Protein AF-A0A383BMW6-F1 (afdb_monomer_lite)

Radius of gyration: 23.82 Å; chains: 1; bounding box: 64×34×61 Å

Structure (mmCIF, N/CA/C/O backbone):
data_AF-A0A383BMW6-F1
#
_entry.id   AF-A0A383BMW6-F1
#
loop_
_atom_site.group_PDB
_atom_site.id
_atom_site.type_symbol
_atom_site.label_atom_id
_atom_site.label_alt_id
_atom_site.label_comp_id
_atom_site.label_asym_id
_atom_site.label_entity_id
_atom_site.label_seq_id
_atom_site.pdbx_PDB_ins_code
_atom_site.Cartn_x
_atom_site.Cartn_y
_atom_site.Cartn_z
_atom_site.occupancy
_atom_site.B_iso_or_equiv
_atom_site.auth_seq_id
_atom_site.auth_comp_id
_atom_site.auth_asym_id
_atom_site.auth_atom_id
_atom_site.pdbx_PDB_model_num
ATOM 1 N N . GLY A 1 1 ? -16.187 4.772 5.247 1.00 92.12 1 GLY A N 1
ATOM 2 C CA . GLY A 1 1 ? -17.240 5.573 5.907 1.00 92.12 1 GLY A CA 1
ATOM 3 C C . GLY A 1 1 ? -18.538 5.693 5.121 1.00 92.12 1 GLY A C 1
ATOM 4 O O . GLY A 1 1 ? -18.965 6.804 4.843 1.00 92.12 1 GLY A O 1
ATOM 5 N N . ALA A 1 2 ? -19.194 4.592 4.751 1.00 97.44 2 ALA A N 1
ATOM 6 C CA . ALA A 1 2 ? -20.412 4.652 3.928 1.00 97.44 2 ALA A CA 1
ATOM 7 C C . ALA A 1 2 ? -21.709 4.786 4.744 1.00 97.44 2 ALA A C 1
ATOM 9 O O . ALA A 1 2 ? -22.744 5.167 4.200 1.00 97.44 2 ALA A O 1
ATOM 10 N N . PHE A 1 3 ? -21.679 4.419 6.024 1.00 98.00 3 PHE A N 1
ATOM 11 C CA . PHE A 1 3 ? -22.857 4.411 6.881 1.00 98.00 3 PHE A CA 1
ATOM 12 C C . PHE A 1 3 ? -23.040 5.770 7.554 1.00 98.00 3 PHE A C 1
ATOM 14 O O . PHE A 1 3 ? -22.092 6.534 7.757 1.00 98.00 3 PHE A O 1
ATOM 21 N N . SER A 1 4 ? -24.287 6.066 7.892 1.00 97.62 4 SER A N 1
ATOM 22 C CA . SER A 1 4 ? -24.703 7.268 8.600 1.00 97.62 4 SER A CA 1
ATOM 23 C C . SER A 1 4 ? -25.034 6.939 10.054 1.00 97.62 4 SER A C 1
ATOM 25 O O . SER A 1 4 ? -25.252 5.786 10.419 1.00 97.62 4 SER A O 1
ATOM 27 N N . LYS A 1 5 ? -25.168 7.968 10.891 1.00 96.44 5 LYS A N 1
ATOM 28 C CA . LYS A 1 5 ? -25.632 7.802 12.275 1.00 96.44 5 LYS A CA 1
ATOM 29 C C . LYS A 1 5 ? -26.996 7.100 12.380 1.00 96.44 5 LYS A C 1
ATOM 31 O O . LYS A 1 5 ? -27.248 6.428 13.373 1.00 96.44 5 LYS A O 1
ATOM 36 N N . ASN A 1 6 ? -27.859 7.252 11.375 1.00 97.19 6 ASN A N 1
ATOM 37 C CA . ASN A 1 6 ? -29.236 6.761 11.426 1.00 97.19 6 ASN A CA 1
ATOM 38 C C . ASN A 1 6 ? -29.367 5.275 11.066 1.00 97.19 6 ASN A C 1
ATOM 40 O O . ASN A 1 6 ? -30.340 4.653 11.470 1.00 97.19 6 ASN A O 1
ATOM 44 N N . ASP A 1 7 ? -28.422 4.717 10.305 1.00 97.81 7 ASP A N 1
ATOM 45 C CA . ASP A 1 7 ? -28.519 3.357 9.756 1.00 97.81 7 ASP A CA 1
ATOM 46 C C . ASP A 1 7 ? -27.343 2.444 10.137 1.00 97.81 7 ASP A C 1
ATOM 48 O O . ASP A 1 7 ? -27.396 1.242 9.879 1.00 97.81 7 ASP A O 1
ATOM 52 N N . VAL A 1 8 ? -26.284 2.978 10.759 1.00 98.06 8 VAL A N 1
ATOM 53 C CA . VAL A 1 8 ? -25.080 2.207 11.104 1.00 98.06 8 VAL A CA 1
ATOM 54 C C . VAL A 1 8 ? -25.375 1.013 12.011 1.00 98.06 8 VAL A C 1
ATOM 56 O O . VAL A 1 8 ? -24.887 -0.076 11.724 1.00 98.06 8 VAL A O 1
ATOM 59 N N . ASN A 1 9 ? -26.200 1.175 13.050 1.00 96.62 9 ASN A N 1
ATOM 60 C CA . ASN A 1 9 ? -26.492 0.092 13.995 1.00 96.62 9 ASN A CA 1
ATOM 61 C C . ASN A 1 9 ? -27.253 -1.056 13.321 1.00 96.62 9 ASN A C 1
ATOM 63 O O . ASN A 1 9 ? -26.809 -2.197 13.381 1.00 96.62 9 ASN A O 1
ATOM 67 N N . GLU A 1 10 ? -28.325 -0.743 12.585 1.00 97.00 10 GLU A N 1
ATOM 68 C CA . GLU A 1 10 ? -29.105 -1.745 11.843 1.00 97.00 10 GLU A CA 1
ATOM 69 C C . GLU A 1 10 ? -28.229 -2.504 10.831 1.00 97.00 10 GLU A C 1
ATOM 71 O O . GLU A 1 10 ? -28.335 -3.721 10.672 1.00 97.00 10 GLU A O 1
ATOM 76 N N . LYS A 1 11 ? -27.331 -1.795 10.135 1.00 97.88 11 LYS A N 1
ATOM 77 C CA . LYS A 1 11 ? -26.412 -2.416 9.174 1.00 97.88 11 LYS A CA 1
ATOM 78 C C . LYS A 1 11 ? -25.386 -3.316 9.856 1.00 97.88 11 LYS A C 1
ATOM 80 O O . LYS A 1 11 ? -25.118 -4.397 9.337 1.00 97.88 11 LYS A O 1
ATOM 85 N N . LEU A 1 12 ? -24.820 -2.898 10.988 1.00 97.25 12 LEU A N 1
ATOM 86 C CA . LEU A 1 12 ? -23.876 -3.715 11.752 1.00 97.25 12 LEU A CA 1
ATOM 87 C C . LEU A 1 12 ? -24.541 -4.978 12.304 1.00 97.25 12 LEU A C 1
ATOM 89 O O . LEU A 1 12 ? -23.950 -6.049 12.200 1.00 97.25 12 LEU A O 1
ATOM 93 N N . GLU A 1 13 ? -25.775 -4.882 12.803 1.00 95.62 13 GLU A N 1
ATOM 94 C CA . GLU A 1 13 ? -26.548 -6.041 13.266 1.00 95.62 13 GLU A CA 1
ATOM 95 C C . GLU A 1 13 ? -26.747 -7.069 12.148 1.00 95.62 13 GLU A C 1
ATOM 97 O O . GLU A 1 13 ? -26.417 -8.240 12.327 1.00 95.62 13 GLU A O 1
ATOM 102 N N . LYS A 1 14 ? -27.182 -6.632 10.960 1.00 96.81 14 LYS A N 1
ATOM 103 C CA . LYS A 1 14 ? -27.336 -7.526 9.798 1.00 96.81 14 LYS A CA 1
ATOM 104 C C . LYS A 1 14 ? -26.011 -8.131 9.343 1.00 96.81 14 LYS A C 1
ATOM 106 O O . LYS A 1 14 ? -25.955 -9.290 8.945 1.00 96.81 14 LYS A O 1
ATOM 111 N N . LEU A 1 15 ? -24.930 -7.352 9.370 1.00 97.62 15 LEU A N 1
ATOM 112 C CA . LEU A 1 15 ? -23.607 -7.838 8.977 1.00 97.62 15 LEU A CA 1
ATOM 113 C C . LEU A 1 15 ? -23.030 -8.841 9.987 1.00 97.62 15 LEU A C 1
ATOM 115 O O . LEU A 1 15 ? -22.195 -9.668 9.610 1.00 97.62 15 LEU A O 1
ATOM 119 N N . ALA A 1 16 ? -23.452 -8.784 11.254 1.00 95.25 16 ALA A N 1
ATOM 120 C CA . ALA A 1 16 ? -22.934 -9.649 12.311 1.00 95.25 16 ALA A CA 1
ATOM 121 C C . ALA A 1 16 ? -23.250 -11.133 12.063 1.00 95.25 16 ALA A C 1
ATOM 123 O O . ALA A 1 16 ? -22.512 -12.005 12.521 1.00 95.25 16 ALA A O 1
ATOM 124 N N . GLU A 1 17 ? -24.283 -11.424 11.268 1.00 96.31 17 GLU A N 1
ATOM 125 C CA . GLU A 1 17 ? -24.674 -12.781 10.870 1.00 96.31 17 GLU A CA 1
ATOM 126 C C . GLU A 1 17 ? -23.607 -13.502 10.021 1.00 96.31 17 GLU A C 1
ATOM 128 O O . GLU A 1 17 ? -23.600 -14.730 9.945 1.00 96.31 17 GLU A O 1
ATOM 133 N N . PHE A 1 18 ? -22.669 -12.769 9.407 1.00 96.62 18 PHE A N 1
ATOM 134 C CA . PHE A 1 18 ? -21.698 -13.322 8.453 1.00 96.62 18 PHE A CA 1
ATOM 135 C C . PHE A 1 18 ? -20.337 -13.695 9.061 1.00 96.62 18 PHE A C 1
ATOM 137 O O . PHE A 1 18 ? -19.420 -14.037 8.313 1.00 96.62 18 PHE A O 1
ATOM 144 N N . ASN A 1 19 ? -20.182 -13.641 10.391 1.00 94.00 19 ASN A N 1
ATOM 145 C CA . ASN A 1 19 ? -18.922 -13.949 11.088 1.00 94.00 19 ASN A CA 1
ATOM 146 C C . ASN A 1 19 ? -17.711 -13.208 10.478 1.00 94.00 19 ASN A C 1
ATOM 148 O O . ASN A 1 19 ? -16.676 -13.795 10.146 1.00 94.00 19 ASN A O 1
ATOM 152 N N . LEU A 1 20 ? -17.878 -11.902 10.259 1.00 96.94 20 LEU A N 1
ATOM 153 C CA . LEU A 1 20 ? -16.847 -11.055 9.671 1.00 96.94 20 LEU A CA 1
ATOM 154 C C . LEU A 1 20 ? -15.686 -10.866 10.651 1.00 96.94 20 LEU A C 1
ATOM 156 O O . LEU A 1 20 ? -15.888 -10.647 11.842 1.00 96.94 20 LEU A O 1
ATOM 160 N N . HIS A 1 21 ? -14.457 -10.865 10.132 1.00 96.75 21 HIS A N 1
ATOM 161 C CA . HIS A 1 21 ? -13.272 -10.542 10.933 1.00 96.75 21 HIS A CA 1
ATOM 162 C C . HIS A 1 21 ? -13.338 -9.125 11.526 1.00 96.75 21 HIS A C 1
ATOM 164 O O . HIS A 1 21 ? -12.957 -8.904 12.679 1.00 96.75 21 HIS A O 1
ATOM 170 N N . SER A 1 22 ? -13.763 -8.162 10.705 1.00 97.81 22 SER A N 1
ATOM 171 C CA . SER A 1 22 ? -13.880 -6.750 11.059 1.00 97.81 22 SER A CA 1
ATOM 172 C C . SER A 1 22 ? -14.651 -5.974 9.990 1.00 97.81 22 SER A C 1
ATOM 174 O O . SER A 1 22 ? -14.779 -6.440 8.856 1.00 97.81 22 SER A O 1
ATOM 176 N N . ILE A 1 23 ? -15.081 -4.759 10.329 1.00 98.19 23 ILE A N 1
ATOM 177 C CA . ILE A 1 23 ? -15.534 -3.734 9.383 1.00 98.19 23 ILE A CA 1
ATOM 178 C C . ILE A 1 23 ? -14.555 -2.553 9.387 1.00 98.19 23 ILE A C 1
ATOM 180 O O . ILE A 1 23 ? -14.163 -2.061 10.446 1.00 98.19 23 ILE A O 1
ATOM 184 N N . GLU A 1 24 ? -14.136 -2.114 8.202 1.00 98.25 24 GLU A N 1
ATOM 185 C CA . GLU A 1 24 ? -13.223 -0.979 8.022 1.00 98.25 24 GLU A CA 1
ATOM 186 C C . GLU A 1 24 ? -14.023 0.319 7.898 1.00 98.25 24 GLU A C 1
ATOM 188 O O . GLU A 1 24 ? -14.929 0.416 7.068 1.00 98.25 24 GLU A O 1
ATOM 193 N N . GLN A 1 25 ? -13.711 1.286 8.767 1.00 98.31 25 GLN A N 1
ATOM 194 C CA . GLN A 1 25 ? -14.259 2.642 8.800 1.00 98.31 25 GLN A CA 1
ATOM 195 C C . GLN A 1 25 ? -15.767 2.707 8.446 1.00 98.31 25 GLN A C 1
ATOM 197 O O . GLN A 1 25 ? -16.136 3.184 7.367 1.00 98.31 25 GLN A O 1
ATOM 202 N N . PRO A 1 26 ? -16.692 2.256 9.315 1.00 98.25 26 PRO A N 1
ATOM 203 C CA . PRO A 1 26 ? -18.115 2.182 8.965 1.00 98.25 26 PRO A CA 1
ATOM 204 C C . PRO A 1 26 ? -18.722 3.556 8.635 1.00 98.25 26 PRO A C 1
ATOM 206 O O . PRO A 1 26 ? -19.485 3.678 7.677 1.00 98.25 26 PRO A O 1
ATOM 209 N N . ILE A 1 27 ? -18.320 4.610 9.352 1.00 98.50 27 ILE A N 1
ATOM 210 C CA . ILE A 1 27 ? -18.845 5.983 9.229 1.00 98.50 27 ILE A CA 1
ATOM 211 C C . ILE A 1 27 ? -17.790 6.969 8.709 1.00 98.50 27 ILE A C 1
ATOM 213 O O . ILE A 1 27 ? -16.598 6.669 8.704 1.00 98.50 27 ILE A O 1
ATOM 217 N N . GLN A 1 28 ? -18.223 8.138 8.236 1.00 97.88 28 GLN A N 1
ATOM 218 C CA . GLN A 1 28 ? -17.318 9.209 7.793 1.00 97.88 28 GLN A CA 1
ATOM 219 C C . GLN A 1 28 ? -16.406 9.705 8.938 1.00 97.88 28 GLN A C 1
ATOM 221 O O . GLN A 1 28 ? -16.895 9.772 10.074 1.00 97.88 28 GLN A O 1
ATOM 226 N N . PRO A 1 29 ? -15.142 10.087 8.654 1.00 97.50 29 PRO A N 1
ATOM 227 C CA . PRO A 1 29 ? -14.214 10.604 9.661 1.00 97.50 29 PRO A CA 1
ATOM 228 C C . PRO A 1 29 ? -14.715 11.841 10.414 1.00 97.50 29 PRO A C 1
ATOM 230 O O . PRO A 1 29 ? -15.561 12.590 9.921 1.00 97.50 29 PRO A O 1
ATOM 233 N N . GLY A 1 30 ? -14.168 12.078 11.608 1.00 97.19 30 GLY A N 1
ATOM 234 C CA . GLY A 1 30 ? -14.477 13.246 12.442 1.00 97.19 30 GLY A CA 1
ATOM 235 C C . GLY A 1 30 ? -15.669 13.068 13.388 1.00 97.19 30 GLY A C 1
ATOM 236 O O . GLY A 1 30 ? -16.024 13.993 14.114 1.00 97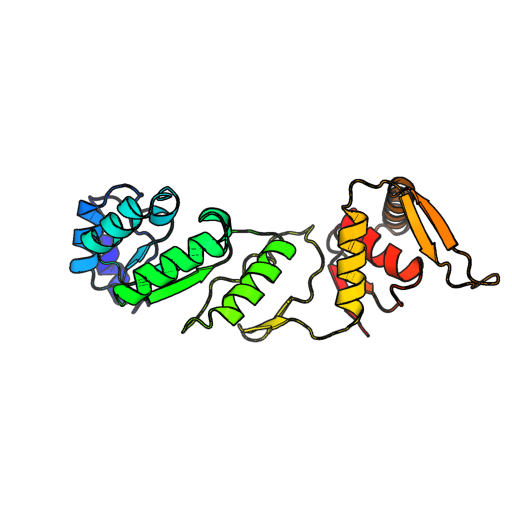.19 30 GLY A O 1
ATOM 237 N N . GLN A 1 31 ? -16.277 11.881 13.431 1.00 97.94 31 GLN A N 1
ATOM 238 C CA . GLN A 1 31 ? -17.422 11.560 14.295 1.00 97.94 31 GLN A CA 1
ATOM 239 C C . GLN A 1 31 ? -16.997 10.730 15.518 1.00 97.94 31 GLN A C 1
ATOM 241 O O . GLN A 1 31 ? -17.512 9.638 15.748 1.00 97.94 31 GLN A O 1
ATOM 246 N N . TRP A 1 32 ? -16.036 11.228 16.301 1.00 98.19 32 TRP A N 1
ATOM 247 C CA . TRP A 1 32 ? -15.331 10.424 17.314 1.00 98.19 32 TRP A CA 1
ATOM 248 C C . TRP A 1 32 ? -16.225 9.880 18.430 1.00 98.19 32 TRP A C 1
ATOM 250 O O . TRP A 1 32 ? -15.976 8.779 18.902 1.00 98.19 32 TRP A O 1
ATOM 260 N N . ASP A 1 33 ? -17.248 10.627 18.858 1.00 98.50 33 ASP A N 1
ATOM 261 C CA . ASP A 1 33 ? -18.199 10.145 19.872 1.00 98.50 33 ASP A CA 1
ATOM 262 C C . ASP A 1 33 ? -18.999 8.949 19.351 1.00 98.50 33 ASP A C 1
ATOM 264 O O . ASP A 1 33 ? -19.021 7.896 19.978 1.00 98.50 33 ASP A O 1
ATOM 268 N N . LEU A 1 34 ? -19.561 9.070 18.145 1.00 98.44 34 LEU A N 1
ATOM 269 C CA . LEU A 1 34 ? -20.281 7.967 17.513 1.00 98.44 34 LEU A CA 1
ATOM 270 C C . LEU A 1 34 ? -19.354 6.772 17.263 1.00 98.44 34 LEU A C 1
ATOM 272 O O . LEU A 1 34 ? -19.739 5.634 17.497 1.00 98.44 34 LEU A O 1
ATOM 276 N N . LEU A 1 35 ? -18.126 7.012 16.803 1.00 98.50 35 LEU A N 1
ATOM 277 C CA . LEU A 1 35 ? -17.165 5.943 16.546 1.00 98.50 35 LEU A CA 1
ATOM 278 C C . LEU A 1 35 ? -16.757 5.212 17.833 1.00 98.50 35 LEU A C 1
ATOM 280 O O . LEU A 1 35 ? -16.601 3.992 17.806 1.00 98.50 35 LEU A O 1
ATOM 284 N N . ALA A 1 36 ? -16.618 5.937 18.947 1.00 98.62 36 ALA A N 1
ATOM 285 C CA . ALA A 1 36 ? -16.353 5.360 20.261 1.00 98.62 36 ALA A CA 1
ATOM 286 C C . ALA A 1 36 ? -17.519 4.486 20.740 1.00 98.62 36 ALA A C 1
ATOM 288 O O . ALA A 1 36 ? -17.287 3.355 21.170 1.00 98.62 36 ALA A O 1
ATOM 289 N N . ASP A 1 37 ? -18.758 4.967 20.604 1.00 98.44 37 ASP A N 1
ATOM 290 C CA . ASP A 1 37 ? -19.957 4.192 20.939 1.00 98.44 37 ASP A CA 1
ATOM 291 C C . ASP A 1 37 ? -20.026 2.905 20.106 1.00 98.44 37 ASP A C 1
ATOM 293 O O . ASP A 1 37 ? -20.233 1.815 20.645 1.00 98.44 37 ASP A O 1
ATOM 297 N N . LEU A 1 38 ? -19.775 3.000 18.797 1.00 98.38 38 LEU A N 1
ATOM 298 C CA . LEU A 1 38 ? -19.764 1.848 17.895 1.00 98.38 38 LEU A CA 1
ATOM 299 C C . LEU A 1 38 ? -18.661 0.842 18.246 1.00 98.38 38 LEU A C 1
ATOM 301 O O . LEU A 1 38 ? -18.924 -0.356 18.255 1.00 98.38 38 LEU A O 1
ATOM 305 N N . CYS A 1 39 ? -17.447 1.290 18.577 1.00 98.31 39 CYS A N 1
ATOM 306 C CA . CYS A 1 39 ? -16.358 0.384 18.965 1.00 98.31 39 CYS A CA 1
ATOM 307 C C . CYS A 1 39 ? -16.648 -0.373 20.271 1.00 98.31 39 CYS A C 1
ATOM 309 O O . CYS A 1 39 ? -16.101 -1.458 20.469 1.00 98.31 39 CYS A O 1
ATOM 311 N N . GLN A 1 40 ? -17.489 0.179 21.151 1.00 97.25 40 GLN A N 1
ATOM 312 C CA . GLN A 1 40 ? -17.903 -0.466 22.401 1.00 97.25 40 GLN A CA 1
ATOM 313 C C . GLN A 1 40 ? -19.095 -1.412 22.225 1.00 97.25 40 GLN A C 1
ATOM 315 O O . GLN A 1 40 ? -19.174 -2.424 22.918 1.00 97.25 40 GLN A O 1
ATOM 320 N N . THR A 1 41 ? -20.032 -1.068 21.341 1.00 96.56 41 THR A N 1
ATOM 321 C CA . THR A 1 41 ? -21.336 -1.746 21.236 1.00 96.56 41 THR A CA 1
ATOM 322 C C . THR A 1 41 ? -21.437 -2.722 20.069 1.00 96.56 41 THR A C 1
ATOM 324 O O . THR A 1 41 ? -22.219 -3.669 20.138 1.00 96.56 41 THR A O 1
ATOM 327 N N . SER A 1 42 ? -20.651 -2.525 19.009 1.00 96.56 42 SER A N 1
ATOM 328 C CA . SER A 1 42 ? -20.677 -3.380 17.825 1.00 96.56 42 SER A CA 1
ATOM 329 C C . SER A 1 42 ? -20.201 -4.795 18.149 1.00 96.56 42 SER A C 1
ATOM 331 O O . SER A 1 42 ? -19.139 -4.998 18.737 1.00 96.56 42 SER A O 1
ATOM 333 N N . SER A 1 43 ? -20.955 -5.791 17.685 1.00 94.12 43 SER A N 1
ATOM 334 C CA . SER A 1 43 ? -20.544 -7.199 17.707 1.00 94.12 43 SER A CA 1
ATOM 335 C C . SER A 1 43 ? -19.465 -7.517 16.664 1.00 94.12 43 SER A C 1
ATOM 337 O O . SER A 1 43 ? -18.742 -8.502 16.808 1.00 94.12 43 SER A O 1
ATOM 339 N N . ILE A 1 44 ? -19.323 -6.677 15.632 1.00 97.88 44 ILE A N 1
ATOM 340 C CA . ILE 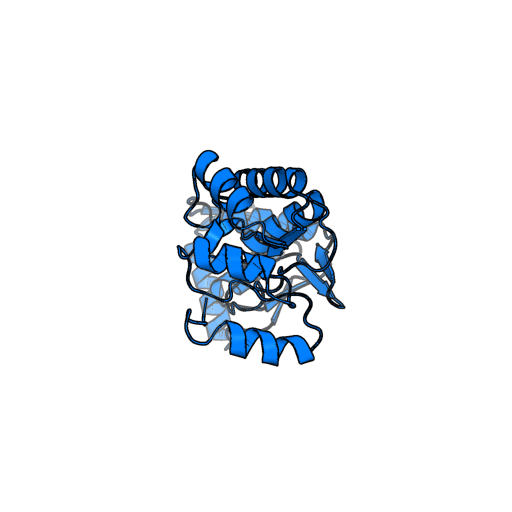A 1 44 ? -18.246 -6.766 14.643 1.00 97.88 44 ILE A CA 1
ATOM 341 C C . ILE A 1 44 ? -17.109 -5.830 15.064 1.00 97.88 44 ILE A C 1
ATOM 343 O O . ILE A 1 44 ? -17.345 -4.627 15.214 1.00 97.88 44 ILE A O 1
ATOM 347 N N . PRO A 1 45 ? -15.867 -6.326 15.183 1.00 98.12 45 PRO A N 1
ATOM 348 C CA . PRO A 1 45 ? -14.707 -5.480 15.436 1.00 98.12 45 PRO A CA 1
ATOM 349 C C . PRO A 1 45 ? -14.528 -4.367 14.393 1.00 98.12 45 PRO A C 1
ATOM 351 O O . PRO A 1 45 ? -14.634 -4.612 13.189 1.00 98.12 45 PRO A O 1
ATOM 354 N N . ILE A 1 46 ? -14.176 -3.162 14.834 1.00 98.69 46 ILE A N 1
ATOM 355 C CA . ILE A 1 46 ? -13.989 -2.004 13.955 1.00 98.69 46 ILE A CA 1
ATOM 356 C C . ILE A 1 46 ? -12.498 -1.744 13.724 1.00 98.69 46 ILE A C 1
ATOM 358 O O . ILE A 1 46 ? -11.686 -1.767 14.655 1.00 98.69 46 ILE A O 1
ATOM 362 N N . ALA A 1 47 ? -12.151 -1.493 12.462 1.00 98.62 47 ALA A N 1
ATOM 363 C CA . ALA A 1 47 ? -10.826 -1.075 12.032 1.00 98.62 47 ALA A CA 1
ATOM 364 C C . ALA A 1 47 ? -10.849 0.380 11.553 1.00 98.62 47 ALA A C 1
ATOM 366 O O . ALA A 1 47 ? -11.690 0.739 10.727 1.00 98.62 47 ALA A O 1
ATOM 367 N N . LEU A 1 48 ? -9.938 1.208 12.070 1.00 98.69 48 LEU A N 1
ATOM 368 C CA . LEU A 1 48 ? -9.798 2.600 11.634 1.00 98.69 48 LEU A CA 1
ATOM 369 C C . LEU A 1 48 ? -8.873 2.700 10.427 1.00 98.69 48 LEU A C 1
ATOM 371 O O . LEU A 1 48 ? -7.777 2.143 10.466 1.00 98.69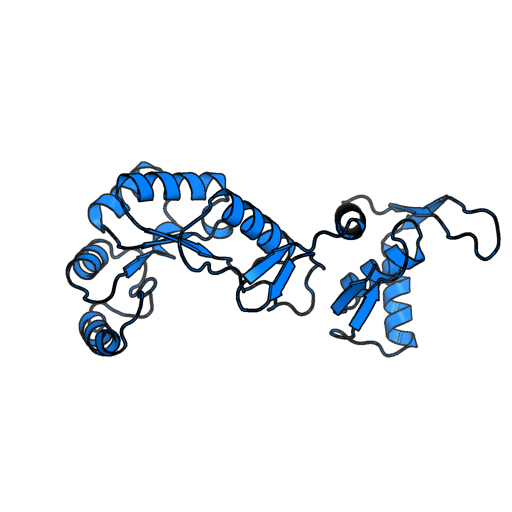 48 LEU A O 1
ATOM 375 N N . ASP A 1 49 ? -9.296 3.448 9.411 1.00 98.38 49 ASP A N 1
ATOM 376 C CA . ASP A 1 49 ? -8.512 3.733 8.207 1.00 98.38 49 ASP A CA 1
ATOM 377 C C . ASP A 1 49 ? -8.439 5.245 7.956 1.00 98.38 49 ASP A C 1
ATOM 379 O O . ASP A 1 49 ? -7.500 5.903 8.413 1.00 98.38 49 ASP A O 1
ATOM 383 N N . GLU A 1 50 ? -9.453 5.842 7.319 1.00 98.12 50 GLU A N 1
ATOM 384 C CA . GLU A 1 50 ? -9.420 7.264 6.959 1.00 98.12 50 GLU A CA 1
ATOM 385 C C . GLU A 1 50 ? -9.388 8.209 8.173 1.00 98.12 50 GLU A C 1
ATOM 387 O O . GLU A 1 50 ? -8.936 9.348 8.049 1.00 98.12 50 GLU A O 1
ATOM 392 N N . GLU A 1 51 ? -9.793 7.740 9.361 1.00 98.19 51 GLU A N 1
ATOM 393 C CA . GLU A 1 51 ? -9.673 8.492 10.620 1.00 98.19 51 GLU A CA 1
ATOM 394 C C . GLU A 1 51 ? -8.217 8.854 10.964 1.00 98.19 51 GLU A C 1
ATOM 396 O O . GLU A 1 51 ? -7.968 9.854 11.633 1.00 98.19 51 GLU A O 1
ATOM 401 N N . LEU A 1 52 ? -7.246 8.049 10.515 1.00 98.50 52 LEU A N 1
ATOM 402 C CA . LEU A 1 52 ? -5.834 8.198 10.884 1.00 98.50 52 LEU A CA 1
ATOM 403 C C . LEU A 1 52 ? -5.116 9.278 10.064 1.00 98.50 52 LEU A C 1
ATOM 405 O O . LEU A 1 52 ? -4.158 9.885 10.543 1.00 98.50 52 LEU A O 1
ATOM 409 N N . ILE A 1 53 ? -5.574 9.514 8.832 1.00 97.94 53 ILE A N 1
ATOM 410 C CA . ILE A 1 53 ? -4.902 10.342 7.820 1.00 97.94 53 ILE A CA 1
ATOM 411 C C . ILE A 1 53 ? -4.694 11.803 8.267 1.00 97.94 53 ILE A C 1
ATOM 413 O O . ILE A 1 53 ? -3.571 12.294 8.144 1.00 97.94 53 ILE A O 1
ATOM 417 N N . PRO A 1 54 ? -5.702 12.530 8.794 1.00 97.25 54 PRO A N 1
ATOM 418 C CA . PRO A 1 54 ? -5.515 13.938 9.154 1.00 97.25 54 PRO A CA 1
ATOM 419 C C . PRO A 1 54 ? -4.691 14.151 10.439 1.00 97.25 54 PRO A C 1
ATOM 421 O O . PRO A 1 54 ? -4.363 15.291 10.771 1.00 97.25 54 PRO A O 1
ATOM 424 N N . LEU A 1 55 ? -4.356 13.091 11.184 1.00 97.19 55 LEU A N 1
ATOM 425 C CA . LEU A 1 55 ? -3.779 13.186 12.528 1.00 97.19 55 LEU A CA 1
ATOM 426 C C . LEU A 1 55 ? -2.245 13.177 12.482 1.00 97.19 55 LEU A C 1
ATOM 428 O O . LEU A 1 55 ? -1.577 12.140 12.580 1.00 97.19 55 LEU A O 1
ATOM 432 N N . VAL A 1 56 ? -1.672 14.371 12.341 1.00 93.81 56 VAL A N 1
ATOM 433 C CA . VAL A 1 56 ? -0.218 14.565 12.221 1.00 93.81 56 VAL A CA 1
ATOM 434 C C . VAL A 1 56 ? 0.478 14.591 13.587 1.00 93.81 56 VAL A C 1
ATOM 436 O O . VAL A 1 56 ? 1.537 13.984 13.746 1.00 93.81 56 VAL A O 1
ATOM 439 N N . ASN A 1 57 ? -0.111 15.258 14.581 1.00 96.31 57 ASN A N 1
ATOM 440 C CA . ASN A 1 57 ? 0.518 15.463 15.886 1.00 96.31 57 ASN A CA 1
ATOM 441 C C . ASN A 1 57 ? 0.265 14.286 16.836 1.00 96.31 57 ASN A C 1
ATOM 443 O O . ASN A 1 57 ? -0.812 13.697 16.841 1.00 96.31 57 ASN A O 1
ATOM 447 N N . GLU A 1 58 ? 1.244 13.972 17.687 1.00 97.38 58 GLU A N 1
ATOM 448 C CA . GLU A 1 58 ? 1.167 12.837 18.618 1.00 97.38 58 GLU A CA 1
ATOM 449 C C . GLU A 1 58 ? 0.018 12.964 19.631 1.00 97.38 58 GLU A C 1
ATOM 451 O O . GLU A 1 58 ? -0.642 11.969 19.924 1.00 97.38 58 GLU A O 1
ATOM 456 N N . GLU A 1 59 ? -0.277 14.181 20.100 1.00 98.31 59 GLU A N 1
ATOM 457 C CA . GLU A 1 59 ? -1.385 14.445 21.027 1.00 98.31 59 GLU A CA 1
ATOM 458 C C . GLU A 1 59 ? -2.738 14.010 20.445 1.00 98.31 59 GLU A C 1
ATOM 460 O O . GLU A 1 59 ? -3.497 13.299 21.104 1.00 98.31 59 GLU A O 1
ATOM 465 N N . ASP A 1 60 ? -3.016 14.356 19.185 1.00 97.94 60 ASP A N 1
ATOM 466 C CA . ASP A 1 60 ? -4.270 13.990 18.522 1.00 97.94 60 ASP A CA 1
ATOM 467 C C . ASP A 1 60 ? -4.369 12.478 18.290 1.00 97.94 60 ASP A C 1
ATOM 469 O O . ASP A 1 60 ? -5.439 11.892 18.470 1.00 97.94 60 ASP A O 1
ATOM 473 N N . ARG A 1 61 ? -3.245 11.825 17.955 1.00 98.50 61 ARG A N 1
ATOM 474 C CA . ARG A 1 61 ? -3.167 10.360 17.809 1.00 98.50 61 ARG A CA 1
ATOM 475 C C . ARG A 1 61 ? -3.473 9.650 19.125 1.00 98.50 61 ARG A C 1
ATOM 477 O O . ARG A 1 61 ? -4.238 8.692 19.148 1.00 98.50 61 ARG A O 1
ATOM 484 N N . ILE A 1 62 ? -2.904 10.125 20.230 1.00 98.75 62 ILE A N 1
ATOM 485 C CA . ILE A 1 62 ? -3.189 9.597 21.571 1.00 98.75 62 ILE A CA 1
ATOM 486 C C . ILE A 1 62 ? -4.670 9.796 21.901 1.00 98.75 62 ILE A C 1
ATOM 488 O O . ILE A 1 62 ? -5.362 8.845 22.268 1.00 98.75 62 ILE A O 1
ATOM 492 N N . LYS A 1 63 ? -5.174 11.015 21.691 1.00 98.56 63 LYS A N 1
ATOM 493 C CA . LYS A 1 63 ? -6.547 11.401 22.013 1.00 98.56 63 LYS A CA 1
ATOM 494 C C . LYS A 1 63 ? -7.585 10.557 21.277 1.00 98.56 63 LYS A C 1
ATOM 496 O O . LYS A 1 63 ? -8.551 10.128 21.909 1.00 98.56 63 LYS A O 1
ATOM 501 N N . ILE A 1 64 ? -7.404 10.289 19.978 1.00 98.25 64 ILE A N 1
ATOM 502 C CA . ILE A 1 64 ? -8.341 9.436 19.232 1.00 98.25 64 ILE A CA 1
ATOM 503 C C . ILE A 1 64 ? -8.320 7.999 19.754 1.00 98.25 64 ILE A C 1
ATOM 505 O O . ILE A 1 64 ? -9.384 7.426 19.981 1.00 98.25 64 ILE A O 1
ATOM 509 N N . LEU A 1 65 ? -7.138 7.418 19.985 1.00 98.69 65 LEU A N 1
ATOM 510 C CA . LEU A 1 65 ? -7.030 6.016 20.391 1.00 98.69 65 LEU A CA 1
ATOM 511 C C . LEU A 1 65 ? -7.582 5.795 21.801 1.00 98.69 65 LEU A C 1
ATOM 513 O O . LEU A 1 65 ? -8.256 4.793 22.034 1.00 98.69 65 LEU A O 1
ATOM 517 N N . ASP A 1 66 ? -7.358 6.742 22.714 1.00 98.62 66 ASP A N 1
ATOM 518 C CA . ASP A 1 66 ? -7.870 6.678 24.086 1.00 98.62 66 ASP A CA 1
ATOM 519 C C . ASP A 1 66 ? -9.388 6.873 24.149 1.00 98.62 66 ASP A C 1
ATOM 521 O O . ASP A 1 66 ? -10.058 6.259 24.986 1.00 98.62 66 ASP A O 1
ATOM 525 N N . LYS A 1 67 ? -9.939 7.703 23.254 1.00 98.56 67 LYS A N 1
ATOM 526 C CA . LYS A 1 67 ? -11.378 7.959 23.167 1.00 98.56 67 LYS A CA 1
ATOM 527 C C . LYS A 1 67 ? -12.128 6.819 22.483 1.00 98.56 67 LYS A C 1
ATOM 529 O O . LYS A 1 67 ? -13.096 6.310 23.039 1.00 98.56 67 LYS A O 1
ATOM 534 N N . VAL A 1 68 ? -11.696 6.439 21.283 1.00 98.56 68 VAL A N 1
ATOM 535 C CA . VAL A 1 68 ? -12.422 5.501 20.416 1.00 98.56 68 VAL A CA 1
ATOM 536 C C . VAL A 1 68 ? -12.162 4.051 20.797 1.00 98.56 68 VAL A C 1
ATOM 538 O O . VAL A 1 68 ? -13.078 3.240 20.714 1.00 98.56 68 VAL A O 1
ATOM 541 N N . LYS A 1 69 ? -10.941 3.724 21.245 1.00 98.62 69 LYS A N 1
ATOM 542 C CA . LYS A 1 69 ? -10.525 2.359 21.612 1.00 98.62 69 LYS A CA 1
ATOM 543 C C . LYS A 1 69 ? -10.886 1.313 20.538 1.00 98.62 69 LYS A C 1
ATOM 545 O O . LYS A 1 69 ? -11.572 0.335 20.842 1.00 98.62 69 LYS A O 1
ATOM 550 N N . PRO A 1 70 ? -10.454 1.511 19.278 1.00 98.62 70 PRO A N 1
ATOM 551 C CA . PRO A 1 70 ? -10.791 0.596 18.193 1.00 98.62 70 PRO A CA 1
ATOM 552 C C . PRO A 1 70 ? -10.130 -0.772 18.385 1.00 98.62 70 PRO A C 1
ATOM 554 O O . PRO A 1 70 ? -9.085 -0.891 19.026 1.00 98.62 70 PRO A O 1
ATOM 557 N N . GLN A 1 71 ? -10.691 -1.811 17.765 1.00 98.50 71 GLN A N 1
ATOM 558 C CA . GLN A 1 71 ? -10.078 -3.141 17.785 1.00 98.50 71 GLN A CA 1
ATOM 559 C C . GLN A 1 71 ? -8.876 -3.240 16.839 1.00 98.50 71 GLN A C 1
ATOM 561 O O . GLN A 1 71 ? -7.942 -3.998 17.130 1.00 98.50 71 GLN A O 1
ATOM 566 N N . TYR A 1 72 ? -8.888 -2.487 15.731 1.00 98.69 72 TYR A N 1
ATOM 567 C CA . TYR A 1 72 ? -7.801 -2.491 14.757 1.00 98.69 72 TYR A CA 1
ATOM 568 C C . TYR A 1 72 ? -7.462 -1.116 14.174 1.00 98.69 72 TYR A C 1
ATOM 570 O O . TYR A 1 72 ? -8.317 -0.235 14.094 1.00 98.69 72 TYR A O 1
ATOM 578 N N . LEU A 1 73 ? -6.232 -0.987 13.670 1.00 98.69 73 LEU A N 1
ATOM 579 C CA . LEU A 1 73 ? -5.797 0.076 12.761 1.00 98.69 73 LEU A CA 1
ATOM 580 C C . LEU A 1 73 ? -5.401 -0.496 11.392 1.00 98.69 73 LEU A C 1
ATOM 582 O O . LEU A 1 73 ? -4.719 -1.522 11.312 1.00 98.69 73 LEU A O 1
ATOM 586 N N . VAL A 1 74 ? -5.765 0.215 10.330 1.00 98.50 74 VAL A N 1
ATOM 587 C CA . VAL A 1 74 ? -5.337 -0.031 8.953 1.00 98.50 74 VAL A CA 1
ATOM 588 C C . VAL A 1 74 ? -4.243 0.969 8.609 1.00 98.50 74 VAL A C 1
ATOM 590 O O . VAL A 1 74 ? -4.471 2.173 8.560 1.00 98.50 74 VAL A O 1
ATOM 593 N N . LEU A 1 75 ? -3.018 0.488 8.402 1.00 98.44 75 LEU A N 1
ATOM 594 C CA . LEU A 1 75 ? -1.868 1.361 8.184 1.00 98.44 75 LEU A CA 1
ATOM 595 C C . LEU A 1 75 ? -1.525 1.445 6.697 1.00 98.44 75 LEU A C 1
ATOM 597 O O . LEU A 1 75 ? -1.101 0.456 6.097 1.00 98.44 75 LEU A O 1
ATOM 601 N N . LYS A 1 76 ? -1.670 2.647 6.128 1.00 98.12 76 LYS A N 1
ATOM 602 C CA . LYS A 1 76 ? -1.326 3.001 4.740 1.00 98.12 76 LYS A CA 1
ATOM 603 C C . LYS A 1 76 ? -0.125 3.950 4.730 1.00 98.12 76 LYS A C 1
ATOM 605 O O . LYS A 1 76 ? -0.328 5.160 4.832 1.00 98.12 76 LYS A O 1
ATOM 610 N N . PRO A 1 77 ? 1.128 3.464 4.621 1.00 98.19 77 PRO A N 1
ATOM 611 C CA . PRO A 1 77 ? 2.305 4.316 4.795 1.00 98.19 77 PRO A CA 1
ATOM 612 C C . PRO A 1 77 ? 2.330 5.555 3.898 1.00 98.19 77 PRO A C 1
ATOM 614 O O . PRO A 1 77 ? 2.689 6.632 4.361 1.00 98.19 77 PRO A O 1
ATOM 617 N N . SER A 1 78 ? 1.909 5.434 2.641 1.00 96.38 78 SER A N 1
ATOM 618 C CA . SER A 1 78 ? 1.835 6.552 1.691 1.00 96.38 78 SER A CA 1
ATOM 619 C C . SER A 1 78 ? 0.866 7.662 2.117 1.00 96.38 78 SER A C 1
ATOM 621 O O . SER A 1 78 ? 1.132 8.827 1.833 1.00 96.38 78 SER A O 1
ATOM 623 N N . LEU A 1 79 ? -0.208 7.329 2.840 1.00 97.69 79 LEU A N 1
ATOM 624 C CA . LEU A 1 79 ? -1.196 8.292 3.344 1.00 97.69 79 LEU A CA 1
ATOM 625 C C . LEU A 1 79 ? -0.855 8.824 4.741 1.00 97.69 79 LEU A C 1
ATOM 627 O O . LEU A 1 79 ? -1.303 9.904 5.109 1.00 97.69 79 LEU A O 1
ATOM 631 N N . LEU A 1 80 ? -0.051 8.088 5.511 1.00 98.12 80 LEU A N 1
ATOM 632 C CA . LEU A 1 80 ? 0.310 8.439 6.890 1.00 98.12 80 LEU A CA 1
ATOM 633 C C . LEU A 1 80 ? 1.608 9.253 7.006 1.00 98.12 80 LEU A C 1
ATOM 635 O O . LEU A 1 80 ? 2.030 9.559 8.116 1.00 98.12 80 LEU A O 1
ATOM 639 N N . GLY A 1 81 ? 2.259 9.598 5.892 1.00 96.31 81 GLY A N 1
ATOM 640 C CA . GLY A 1 81 ? 3.536 10.327 5.902 1.00 96.31 81 GLY A CA 1
ATOM 641 C C . GLY A 1 81 ? 4.780 9.429 5.942 1.00 96.31 81 GLY A C 1
ATOM 642 O O . GLY A 1 81 ? 5.872 9.883 6.277 1.00 96.31 81 GLY A O 1
ATOM 643 N N . GLY A 1 82 ? 4.638 8.154 5.578 1.00 97.69 82 GLY A N 1
ATOM 644 C CA . GLY A 1 82 ? 5.725 7.196 5.390 1.00 97.69 82 GLY A CA 1
ATOM 645 C C . GLY A 1 82 ? 5.885 6.184 6.526 1.00 97.69 82 GLY A C 1
ATOM 646 O O . GLY A 1 82 ? 5.077 6.088 7.453 1.00 97.69 82 GLY A O 1
ATOM 647 N N . PHE A 1 83 ? 6.961 5.396 6.446 1.00 98.62 83 PHE A N 1
ATOM 648 C CA . PHE A 1 83 ? 7.234 4.313 7.397 1.00 98.62 83 PHE A CA 1
ATOM 649 C C . PHE A 1 83 ? 7.468 4.817 8.821 1.00 98.62 83 PHE A C 1
ATOM 651 O O . PHE A 1 83 ? 6.918 4.247 9.753 1.00 98.62 83 PHE A O 1
ATOM 658 N N . SER A 1 84 ? 8.222 5.909 8.990 1.00 98.06 84 SER A N 1
ATOM 659 C CA . SER A 1 84 ? 8.505 6.491 10.312 1.00 98.06 84 SER A CA 1
ATOM 660 C C . SER A 1 84 ? 7.221 6.894 11.047 1.00 98.06 84 SER A C 1
ATOM 662 O O . SER A 1 84 ? 7.022 6.543 12.208 1.00 98.06 84 SER A O 1
ATOM 664 N N . GLU A 1 85 ? 6.294 7.560 10.353 1.00 98.12 85 GLU A N 1
ATOM 665 C CA . GLU A 1 85 ? 5.003 7.938 10.935 1.00 98.12 85 GLU A CA 1
ATOM 666 C C . GLU A 1 85 ? 4.109 6.725 11.207 1.00 98.12 85 GLU A C 1
ATOM 668 O O . GLU A 1 85 ? 3.438 6.660 12.238 1.00 98.12 85 GLU A O 1
ATOM 673 N N . SER A 1 86 ? 4.156 5.717 10.336 1.00 98.50 86 SER A N 1
ATOM 674 C CA . SER A 1 86 ? 3.441 4.455 10.551 1.00 98.50 86 SER A CA 1
ATOM 675 C C . SER A 1 86 ? 3.982 3.690 11.767 1.00 98.50 86 SER A C 1
ATOM 677 O O . SER A 1 86 ? 3.208 3.113 12.527 1.00 98.50 86 SER A O 1
ATOM 679 N N . GLU A 1 87 ? 5.294 3.716 12.015 1.00 98.56 87 GLU A N 1
ATOM 680 C CA . GLU A 1 87 ? 5.909 3.109 13.203 1.00 98.56 87 GLU A CA 1
ATOM 681 C C . GLU A 1 87 ? 5.459 3.802 14.503 1.00 98.56 87 GLU A C 1
ATOM 683 O O . GLU A 1 87 ? 5.252 3.122 15.513 1.00 98.56 87 GLU A O 1
ATOM 688 N N . LYS A 1 88 ? 5.208 5.121 14.482 1.00 98.56 88 LYS A N 1
ATOM 689 C CA . LYS A 1 88 ? 4.602 5.837 15.622 1.00 98.56 88 LYS A CA 1
ATOM 690 C C . LYS A 1 88 ? 3.185 5.335 15.913 1.00 98.56 88 LYS A C 1
ATOM 692 O O . LYS A 1 88 ? 2.864 5.075 17.071 1.00 98.56 88 LYS A O 1
ATOM 697 N N . TRP A 1 89 ? 2.364 5.124 14.882 1.00 98.62 89 TRP A N 1
ATOM 698 C CA . TRP A 1 89 ? 1.043 4.500 15.037 1.00 98.62 89 TRP A CA 1
ATOM 699 C C . TRP A 1 89 ? 1.132 3.082 15.604 1.00 98.62 89 TRP A C 1
ATOM 701 O O . TRP A 1 89 ? 0.410 2.753 16.543 1.00 98.62 89 TRP A O 1
ATOM 711 N N . ILE A 1 90 ? 2.056 2.260 15.097 1.00 98.50 90 ILE A N 1
ATOM 712 C CA . ILE A 1 90 ? 2.292 0.898 15.602 1.00 98.50 90 ILE A CA 1
ATOM 713 C C . ILE A 1 90 ? 2.671 0.922 17.086 1.00 98.50 90 ILE A C 1
ATOM 715 O O . ILE A 1 90 ? 2.182 0.092 17.854 1.00 98.50 90 ILE A O 1
ATOM 719 N N . LYS A 1 91 ? 3.533 1.857 17.506 1.00 98.62 91 LYS A N 1
ATOM 720 C CA . LYS A 1 91 ? 3.918 2.024 18.913 1.00 98.62 91 LYS A CA 1
ATOM 721 C C . LYS A 1 91 ? 2.695 2.326 19.784 1.00 98.62 91 LYS A C 1
ATOM 723 O O . LYS A 1 91 ? 2.437 1.582 20.728 1.00 98.62 91 LYS A O 1
ATOM 728 N N . LEU A 1 92 ? 1.912 3.343 19.422 1.00 98.75 92 LEU A N 1
ATOM 729 C CA . LEU A 1 92 ? 0.712 3.735 20.170 1.00 98.75 92 LEU A CA 1
ATOM 730 C C . LEU A 1 92 ? -0.343 2.620 20.219 1.00 98.75 92 LEU A C 1
ATOM 732 O O . LEU A 1 92 ? -0.997 2.437 21.248 1.00 98.75 92 LEU A O 1
ATOM 736 N N . ALA A 1 93 ? -0.489 1.857 19.132 1.00 98.38 93 ALA A N 1
ATOM 737 C CA . ALA A 1 93 ? -1.383 0.708 19.061 1.00 98.38 93 ALA A CA 1
ATOM 738 C C . ALA A 1 93 ? -0.939 -0.415 20.009 1.00 98.38 93 ALA A C 1
ATOM 740 O O . ALA A 1 93 ? -1.751 -0.930 20.776 1.00 98.38 93 ALA A O 1
ATOM 741 N N . LYS A 1 94 ? 0.360 -0.751 20.021 1.00 98.12 94 LYS A N 1
ATOM 742 C CA . LYS A 1 94 ? 0.932 -1.768 20.919 1.00 98.12 94 LYS A CA 1
ATOM 743 C C . LYS A 1 94 ? 0.729 -1.417 22.392 1.00 98.12 94 LYS A C 1
ATOM 745 O O . LYS A 1 94 ? 0.313 -2.281 23.154 1.00 98.12 94 LYS A O 1
ATOM 750 N N . GLU A 1 95 ? 0.957 -0.162 22.778 1.00 98.56 95 GLU A N 1
ATOM 751 C CA . GLU A 1 95 ? 0.739 0.327 24.153 1.00 98.56 95 GLU A CA 1
ATOM 752 C C . GLU A 1 95 ? -0.709 0.142 24.636 1.00 98.56 95 GLU A C 1
ATOM 754 O O . GLU A 1 95 ? -0.957 0.027 25.834 1.00 98.56 95 GLU A O 1
ATOM 759 N N . ARG A 1 96 ? -1.664 0.087 23.701 1.00 98.31 96 ARG A N 1
ATOM 760 C CA . ARG A 1 96 ? -3.105 -0.030 23.964 1.00 98.31 96 ARG A CA 1
ATOM 761 C C . ARG A 1 96 ? -3.677 -1.403 23.617 1.00 98.31 96 ARG A C 1
ATOM 763 O O . ARG A 1 96 ? -4.886 -1.590 23.698 1.00 98.31 96 ARG A O 1
ATOM 770 N N . ASN A 1 97 ? -2.831 -2.362 23.235 1.00 97.81 97 ASN A N 1
ATOM 771 C CA . ASN A 1 97 ? -3.235 -3.678 22.727 1.00 97.81 97 ASN A CA 1
ATOM 772 C C . ASN A 1 97 ? -4.194 -3.616 21.519 1.00 97.81 97 ASN A C 1
ATOM 774 O O . ASN A 1 97 ? -5.007 -4.516 21.310 1.00 97.81 97 ASN A O 1
ATOM 778 N N . ILE A 1 98 ? -4.084 -2.566 20.705 1.00 98.44 98 ILE A N 1
ATOM 779 C CA . ILE A 1 98 ? -4.835 -2.416 19.458 1.00 98.44 98 ILE A CA 1
ATOM 780 C C . ILE A 1 98 ? -4.096 -3.199 18.370 1.00 98.44 98 ILE A C 1
ATOM 782 O O . ILE A 1 98 ? -2.887 -3.035 18.170 1.00 98.44 98 ILE A O 1
ATOM 786 N N . ARG A 1 99 ? -4.812 -4.080 17.666 1.00 98.19 99 ARG A N 1
ATOM 787 C CA . ARG A 1 99 ? -4.236 -4.851 16.557 1.00 98.19 99 ARG A CA 1
ATOM 788 C C . ARG A 1 99 ? -4.118 -3.978 15.312 1.00 98.19 99 ARG A C 1
ATOM 790 O O . ARG A 1 99 ? -4.721 -2.919 15.215 1.00 98.19 99 ARG A O 1
ATOM 797 N N . TRP A 1 100 ? -3.322 -4.395 14.344 1.00 98.31 100 TRP A N 1
ATOM 798 C CA . TRP A 1 100 ? -3.137 -3.615 13.125 1.00 98.31 100 TRP A CA 1
ATOM 799 C C . TRP A 1 100 ? -2.666 -4.503 11.986 1.00 98.31 100 TRP A C 1
ATOM 801 O O . TRP A 1 100 ? -2.072 -5.560 12.211 1.00 98.31 100 TRP A O 1
ATOM 811 N N . TRP A 1 101 ? -2.923 -4.053 10.766 1.00 98.50 101 TRP A N 1
ATOM 812 C CA . TRP A 1 101 ? -2.312 -4.595 9.561 1.00 98.50 101 TRP A CA 1
ATOM 813 C C . TRP A 1 101 ? -1.881 -3.458 8.646 1.00 98.50 101 TRP A C 1
ATOM 815 O O . TRP A 1 101 ? -2.324 -2.314 8.770 1.00 98.50 101 TRP A O 1
ATOM 825 N N . ILE A 1 102 ? -0.983 -3.784 7.729 1.00 98.25 102 ILE A N 1
ATOM 826 C CA . ILE A 1 102 ? -0.461 -2.861 6.735 1.00 98.25 102 ILE A CA 1
ATOM 827 C C . ILE A 1 102 ? -1.177 -3.124 5.417 1.00 98.25 102 ILE A C 1
ATOM 829 O O . ILE A 1 102 ? -1.423 -4.273 5.036 1.00 98.25 102 ILE A O 1
ATOM 833 N N . THR A 1 103 ? -1.500 -2.056 4.703 1.00 96.81 103 THR A N 1
ATOM 834 C CA . THR A 1 103 ? -2.055 -2.130 3.358 1.00 96.81 103 THR A CA 1
ATOM 835 C C . THR A 1 103 ? -1.361 -1.143 2.430 1.00 96.81 103 THR A C 1
ATOM 837 O O . THR A 1 103 ? -0.856 -0.099 2.836 1.00 96.81 103 THR A O 1
ATOM 840 N N . SER A 1 104 ? -1.332 -1.521 1.161 1.00 95.31 104 SER A N 1
ATOM 841 C CA . SER A 1 104 ? -1.019 -0.625 0.052 1.00 95.31 104 SER A CA 1
ATOM 842 C C . SER A 1 104 ? -2.183 0.344 -0.198 1.00 95.31 104 SER A C 1
ATOM 844 O O . SER A 1 104 ? -3.320 0.069 0.199 1.00 95.31 104 SER A O 1
ATOM 846 N N . ALA A 1 105 ? -1.901 1.461 -0.859 1.00 94.44 105 ALA A N 1
ATOM 847 C CA . ALA A 1 105 ? -2.857 2.493 -1.245 1.00 94.44 105 ALA A CA 1
ATOM 848 C C . ALA A 1 105 ? -2.642 2.917 -2.710 1.00 94.44 105 ALA A C 1
ATOM 850 O O . ALA A 1 105 ? -2.453 4.094 -3.012 1.00 94.44 105 ALA A O 1
ATOM 851 N N . LEU A 1 106 ? -2.693 1.938 -3.623 1.00 92.81 106 LEU A N 1
ATOM 852 C CA . LEU A 1 106 ? -2.551 2.132 -5.074 1.00 92.81 106 LEU A CA 1
ATOM 853 C C . LEU A 1 106 ? -1.171 2.664 -5.495 1.00 92.81 106 LEU A C 1
ATOM 855 O O . LEU A 1 106 ? -1.049 3.417 -6.460 1.00 92.81 106 LEU A O 1
ATOM 859 N N . GLU A 1 107 ? -0.109 2.277 -4.792 1.00 93.19 107 GLU A N 1
ATOM 860 C CA . GLU A 1 107 ? 1.243 2.590 -5.236 1.00 93.19 107 GLU A CA 1
ATOM 861 C C . GLU A 1 107 ? 1.616 1.808 -6.503 1.00 93.19 107 GLU A C 1
ATOM 863 O O . GLU A 1 107 ? 1.172 0.678 -6.732 1.00 93.19 107 GLU A O 1
ATOM 868 N N . SER A 1 108 ? 2.534 2.371 -7.293 1.00 91.50 108 SER A N 1
ATOM 869 C CA . SER A 1 108 ? 3.249 1.590 -8.301 1.00 91.50 108 SER A CA 1
ATOM 870 C C . SER A 1 108 ? 4.047 0.459 -7.644 1.00 91.50 108 SER A C 1
ATOM 872 O O . SER A 1 108 ? 4.248 0.402 -6.425 1.00 91.50 108 SER A O 1
ATOM 874 N N . ASN A 1 109 ? 4.595 -0.426 -8.467 1.00 91.38 109 ASN A N 1
ATOM 875 C CA . ASN A 1 109 ? 5.411 -1.534 -7.995 1.00 91.38 109 ASN A CA 1
ATOM 876 C C . ASN A 1 109 ? 6.654 -1.111 -7.188 1.00 91.38 109 ASN A C 1
ATOM 878 O O . ASN A 1 109 ? 7.140 -1.907 -6.385 1.00 91.38 109 ASN A O 1
ATOM 882 N N . ILE A 1 110 ? 7.145 0.126 -7.345 1.00 90.44 110 ILE A N 1
ATOM 883 C CA . ILE A 1 110 ? 8.215 0.671 -6.493 1.00 90.44 110 ILE A CA 1
ATOM 884 C C . ILE A 1 110 ? 7.717 0.815 -5.052 1.00 90.44 110 ILE A C 1
ATOM 886 O O . ILE A 1 110 ? 8.333 0.285 -4.125 1.00 90.44 110 ILE A O 1
ATOM 890 N N . GLY A 1 111 ? 6.588 1.505 -4.863 1.00 93.06 111 GLY A N 1
ATOM 891 C CA . GLY A 1 111 ? 6.012 1.725 -3.538 1.00 93.06 111 GLY A CA 1
ATOM 892 C C . GLY A 1 111 ? 5.551 0.418 -2.902 1.00 93.06 111 GLY A C 1
ATOM 893 O O . GLY A 1 111 ? 5.876 0.159 -1.744 1.00 93.06 111 GLY A O 1
ATOM 894 N N . LEU A 1 112 ? 4.908 -0.466 -3.674 1.00 94.56 112 LEU A N 1
ATOM 895 C CA . LEU A 1 112 ? 4.496 -1.772 -3.167 1.00 94.56 112 LEU A CA 1
ATOM 896 C C . LEU A 1 112 ? 5.693 -2.624 -2.719 1.00 94.56 112 LEU A C 1
ATOM 898 O O . LEU A 1 112 ? 5.626 -3.267 -1.671 1.00 94.56 112 LEU A O 1
ATOM 902 N N . ASN A 1 113 ? 6.799 -2.620 -3.468 1.00 93.06 113 ASN A N 1
ATOM 903 C CA . ASN A 1 113 ? 8.019 -3.333 -3.083 1.00 93.06 113 ASN A CA 1
ATOM 904 C C . ASN A 1 113 ? 8.591 -2.790 -1.765 1.00 93.06 113 ASN A C 1
ATOM 906 O O . ASN A 1 113 ? 8.867 -3.567 -0.849 1.00 93.06 113 ASN A O 1
ATOM 910 N N . ALA A 1 114 ? 8.674 -1.465 -1.620 1.00 94.75 114 ALA A N 1
ATOM 911 C CA . ALA A 1 114 ? 9.120 -0.835 -0.381 1.00 94.75 114 ALA A CA 1
ATOM 912 C C . ALA A 1 114 ? 8.211 -1.190 0.813 1.00 94.75 114 ALA A C 1
ATOM 914 O O . ALA A 1 114 ? 8.703 -1.622 1.857 1.00 94.75 114 ALA A O 1
ATOM 915 N N . ILE A 1 115 ? 6.888 -1.076 0.648 1.00 96.88 115 ILE A N 1
ATOM 916 C CA . ILE A 1 115 ? 5.909 -1.414 1.691 1.00 96.88 115 ILE A CA 1
ATOM 917 C C . ILE A 1 115 ? 5.987 -2.900 2.048 1.00 96.88 115 ILE A C 1
ATOM 919 O O . ILE A 1 115 ? 5.910 -3.239 3.225 1.00 96.88 115 ILE A O 1
ATOM 923 N N . SER A 1 116 ? 6.194 -3.791 1.077 1.00 95.38 116 SER A N 1
ATOM 924 C CA . SER A 1 116 ? 6.292 -5.238 1.319 1.00 95.38 116 SER A CA 1
ATOM 925 C C . SER A 1 116 ? 7.515 -5.601 2.158 1.00 95.38 116 SER A C 1
ATOM 927 O O . SER A 1 116 ? 7.403 -6.366 3.116 1.00 95.38 116 SER A O 1
ATOM 929 N N . GLN A 1 117 ? 8.677 -5.018 1.847 1.00 95.19 117 GLN A N 1
ATOM 930 C CA . GLN A 1 117 ? 9.895 -5.214 2.639 1.00 95.19 117 GLN A CA 1
ATOM 931 C C . GLN A 1 117 ? 9.740 -4.655 4.056 1.00 95.19 117 GLN A C 1
ATOM 933 O O . GLN A 1 117 ? 10.096 -5.320 5.030 1.00 95.19 117 GLN A O 1
ATOM 938 N N . TRP A 1 118 ? 9.170 -3.454 4.184 1.00 97.75 118 TRP A N 1
ATOM 939 C CA . TRP A 1 118 ? 8.901 -2.860 5.491 1.00 97.75 118 TRP A CA 1
ATOM 940 C C . TRP A 1 118 ? 7.889 -3.686 6.298 1.00 97.75 118 TRP A C 1
ATOM 942 O O . TRP A 1 118 ? 8.111 -3.941 7.479 1.00 97.75 118 TRP A O 1
ATOM 952 N N . THR A 1 119 ? 6.839 -4.200 5.657 1.00 97.56 119 THR A N 1
ATOM 953 C CA . THR A 1 119 ? 5.859 -5.101 6.281 1.00 97.56 119 THR A CA 1
ATOM 954 C C . THR A 1 119 ? 6.536 -6.361 6.815 1.00 97.56 119 THR A C 1
ATOM 956 O O . THR A 1 119 ? 6.320 -6.724 7.969 1.00 97.56 119 THR A O 1
ATOM 959 N N . ALA A 1 120 ? 7.419 -6.989 6.029 1.00 95.88 120 ALA A N 1
ATOM 960 C CA . ALA A 1 120 ? 8.187 -8.151 6.475 1.00 95.88 120 ALA A CA 1
ATOM 961 C C . ALA A 1 120 ? 9.084 -7.831 7.688 1.00 95.88 120 ALA A C 1
ATOM 963 O O . ALA A 1 120 ? 9.147 -8.623 8.624 1.00 95.88 120 ALA A O 1
ATOM 964 N N . LYS A 1 121 ? 9.720 -6.649 7.718 1.00 96.62 121 LYS A N 1
ATOM 965 C CA . LYS A 1 121 ? 10.505 -6.166 8.871 1.00 96.62 121 LYS A CA 1
ATOM 966 C C . LYS A 1 121 ? 9.637 -5.982 10.121 1.00 96.62 121 LYS A C 1
ATOM 968 O O . LYS A 1 121 ? 10.077 -6.305 11.220 1.00 96.62 121 LYS A O 1
ATOM 973 N N . MET A 1 122 ? 8.431 -5.435 9.968 1.00 96.81 122 MET A N 1
ATOM 974 C CA . MET A 1 122 ? 7.503 -5.210 11.082 1.00 96.81 122 MET A CA 1
ATOM 975 C C . MET A 1 122 ? 6.899 -6.507 11.630 1.00 96.81 122 MET A C 1
ATOM 977 O O . MET A 1 122 ? 6.456 -6.521 12.779 1.00 96.81 122 MET A O 1
ATOM 981 N N . ASN A 1 123 ? 6.907 -7.576 10.826 1.00 95.06 123 ASN A N 1
ATOM 982 C CA . ASN A 1 123 ? 6.405 -8.909 11.157 1.00 95.06 123 ASN A CA 1
ATOM 983 C C . ASN A 1 123 ? 5.010 -8.895 11.830 1.00 95.06 123 ASN A C 1
ATOM 985 O O . ASN A 1 123 ? 4.855 -9.421 12.937 1.00 95.06 123 ASN A O 1
ATOM 989 N N . PRO A 1 124 ? 3.998 -8.242 11.219 1.00 93.75 124 PRO A N 1
ATOM 990 C CA . PRO A 1 124 ? 2.643 -8.229 11.755 1.00 93.75 124 PRO A CA 1
ATOM 991 C C . PRO A 1 124 ? 2.016 -9.623 11.747 1.00 93.75 124 PRO A C 1
ATOM 993 O O . PRO A 1 124 ? 2.276 -10.444 10.868 1.00 93.75 124 PRO A O 1
ATOM 996 N N . ASN A 1 125 ? 1.113 -9.860 12.695 1.00 90.00 125 ASN A N 1
ATOM 997 C CA . ASN A 1 125 ? 0.311 -11.078 12.724 1.00 90.00 125 ASN A CA 1
ATOM 998 C C . ASN A 1 125 ? -0.876 -10.969 11.752 1.00 90.00 125 ASN A C 1
ATOM 1000 O O . ASN A 1 125 ? -1.557 -9.946 11.715 1.00 90.00 125 ASN A O 1
ATOM 1004 N N . GLY A 1 126 ? -1.181 -12.052 11.034 1.00 90.00 126 GLY A N 1
ATOM 1005 C CA . GLY A 1 126 ? -2.356 -12.144 10.159 1.00 90.00 126 GLY A CA 1
ATOM 1006 C C . GLY A 1 126 ? -2.144 -11.612 8.736 1.00 90.00 126 GLY A C 1
ATOM 1007 O O . GLY A 1 126 ? -1.022 -11.364 8.293 1.00 90.00 126 GLY A O 1
ATOM 1008 N N . PHE A 1 127 ? -3.243 -11.482 7.990 1.00 92.69 127 PHE A N 1
ATOM 1009 C CA . PHE A 1 127 ? -3.226 -11.076 6.581 1.00 92.69 127 PHE A CA 1
ATOM 1010 C C . PHE A 1 127 ? -2.940 -9.579 6.404 1.00 92.69 127 PHE A C 1
ATOM 1012 O O . PHE A 1 127 ? -3.334 -8.765 7.231 1.00 92.69 127 PHE A O 1
ATOM 1019 N N . GLN A 1 128 ? -2.274 -9.230 5.299 1.00 96.06 128 GLN A N 1
ATOM 1020 C CA . GLN A 1 128 ? -1.882 -7.859 4.949 1.00 96.06 128 GLN A CA 1
ATOM 1021 C C . GLN A 1 128 ? -2.508 -7.448 3.605 1.00 96.06 128 GLN A C 1
ATOM 1023 O O . GLN A 1 128 ? -2.674 -8.281 2.711 1.00 96.06 128 GLN A O 1
ATOM 1028 N N . GLY A 1 129 ? -2.821 -6.162 3.435 1.00 94.44 129 GLY A N 1
ATOM 1029 C CA . GLY A 1 129 ? -3.494 -5.596 2.256 1.00 94.44 129 GLY A CA 1
ATOM 1030 C C . GLY A 1 129 ? -2.544 -5.173 1.124 1.00 94.44 129 GLY A C 1
ATOM 1031 O O . GLY A 1 129 ? -2.594 -4.051 0.629 1.00 94.44 129 GLY A O 1
ATOM 1032 N N . LEU A 1 130 ? -1.622 -6.039 0.706 1.00 91.38 130 LEU A N 1
ATOM 1033 C CA . LEU A 1 130 ? -0.527 -5.673 -0.216 1.00 91.38 130 LEU A CA 1
ATOM 1034 C C . LEU A 1 130 ? -0.817 -5.968 -1.708 1.00 91.38 130 LEU A C 1
ATOM 1036 O O . LEU A 1 130 ? 0.097 -6.113 -2.511 1.00 91.38 130 LEU A O 1
ATOM 1040 N N . GLY A 1 131 ? -2.083 -6.115 -2.103 1.00 77.12 131 GLY A N 1
ATOM 1041 C CA . GLY A 1 131 ? -2.451 -6.645 -3.427 1.00 77.12 131 GLY A CA 1
ATOM 1042 C C . GLY A 1 131 ? -2.579 -5.635 -4.576 1.00 77.12 131 GLY A C 1
ATOM 1043 O O . GLY A 1 131 ? -2.853 -6.053 -5.698 1.00 77.12 131 GLY A O 1
ATOM 1044 N N . THR A 1 132 ? -2.430 -4.327 -4.345 1.00 70.19 132 THR A N 1
ATOM 1045 C CA . THR A 1 132 ? -2.901 -3.310 -5.315 1.00 70.19 132 THR A CA 1
ATOM 1046 C C . THR A 1 132 ? -1.989 -3.066 -6.524 1.00 70.19 132 THR A C 1
ATOM 1048 O O . THR A 1 132 ? -2.435 -2.496 -7.516 1.00 70.19 132 THR A O 1
ATOM 1051 N N . GLY A 1 133 ? -0.741 -3.542 -6.509 1.00 62.59 133 GLY A N 1
ATOM 1052 C CA . GLY A 1 133 ? 0.236 -3.252 -7.572 1.00 62.59 133 GLY A CA 1
ATOM 1053 C C . GLY A 1 133 ? -0.096 -3.835 -8.955 1.00 62.59 133 GLY A C 1
ATOM 1054 O O . GLY A 1 133 ? 0.484 -3.412 -9.949 1.00 62.59 133 GLY A O 1
ATOM 1055 N N . GLN A 1 134 ? -1.036 -4.779 -9.063 1.00 67.25 134 GLN A N 1
ATOM 1056 C CA . GLN A 1 134 ? -1.413 -5.401 -10.346 1.00 67.25 134 GLN A CA 1
ATOM 1057 C C . GLN A 1 134 ? -2.535 -4.662 -11.096 1.00 67.25 134 GLN A C 1
ATOM 1059 O O . GLN A 1 134 ? -3.015 -5.153 -12.111 1.00 67.25 134 GLN A O 1
ATOM 1064 N N . LEU A 1 135 ? -2.969 -3.496 -10.608 1.00 80.25 135 LEU A N 1
ATOM 1065 C CA . LEU A 1 135 ? -4.063 -2.732 -11.218 1.00 80.25 135 LEU A CA 1
ATOM 1066 C C . LEU A 1 135 ? -3.625 -1.875 -12.418 1.00 80.25 135 LEU A C 1
ATOM 1068 O O . LEU A 1 135 ? -4.466 -1.489 -13.225 1.00 80.25 135 LEU A O 1
ATOM 1072 N N . PHE A 1 136 ? -2.332 -1.564 -12.537 1.00 82.31 136 PHE A N 1
ATOM 1073 C CA . PHE A 1 136 ? -1.807 -0.685 -13.586 1.00 82.31 136 PHE A CA 1
ATOM 1074 C C . PHE A 1 136 ? -1.349 -1.478 -14.812 1.00 82.31 136 PHE A C 1
ATOM 1076 O O . PHE A 1 136 ? -0.566 -2.419 -14.684 1.00 82.31 136 PHE A O 1
ATOM 1083 N N . THR A 1 137 ? -1.768 -1.044 -16.001 1.00 80.44 137 THR A N 1
ATOM 1084 C CA . THR A 1 137 ? -1.333 -1.610 -17.290 1.00 80.44 137 THR A CA 1
ATOM 1085 C C . THR A 1 137 ? 0.073 -1.152 -17.693 1.00 80.44 137 THR A C 1
ATOM 1087 O O . THR A 1 137 ? 0.775 -1.852 -18.413 1.00 80.44 137 THR A O 1
ATOM 1090 N N . ASN A 1 138 ? 0.526 -0.019 -17.151 1.00 81.94 138 ASN A N 1
ATOM 1091 C CA . ASN A 1 138 ? 1.814 0.617 -17.426 1.00 81.94 138 ASN A CA 1
ATOM 1092 C C . ASN A 1 138 ? 2.720 0.674 -16.181 1.00 81.94 138 ASN A C 1
ATOM 1094 O O . ASN A 1 138 ? 3.366 1.687 -15.902 1.00 81.94 138 ASN A O 1
ATOM 1098 N N . ASN A 1 139 ? 2.736 -0.399 -15.386 1.00 85.75 139 ASN A N 1
ATOM 1099 C CA . ASN A 1 139 ? 3.524 -0.437 -14.156 1.00 85.75 139 ASN A CA 1
ATOM 1100 C C . ASN A 1 139 ? 5.022 -0.672 -14.416 1.00 85.75 139 ASN A C 1
ATOM 1102 O O . ASN A 1 139 ? 5.441 -1.197 -15.445 1.00 85.75 139 ASN A O 1
ATOM 1106 N N . ILE A 1 140 ? 5.841 -0.339 -13.422 1.00 88.19 140 ILE A N 1
ATOM 1107 C CA . ILE A 1 140 ? 7.279 -0.609 -13.430 1.00 88.19 140 ILE A CA 1
ATOM 1108 C C . ILE A 1 140 ? 7.508 -2.101 -13.123 1.00 88.19 140 ILE A C 1
ATOM 1110 O O . ILE A 1 140 ? 6.894 -2.616 -12.183 1.00 88.19 140 ILE A O 1
ATOM 1114 N N . PRO A 1 141 ? 8.377 -2.819 -13.861 1.00 89.50 141 PRO A N 1
ATOM 1115 C CA . PRO A 1 141 ? 8.714 -4.208 -13.553 1.00 89.50 141 PRO A CA 1
ATOM 1116 C C . PRO A 1 141 ? 9.185 -4.389 -12.104 1.00 89.50 141 PRO A C 1
ATOM 1118 O O . PRO A 1 141 ? 9.864 -3.524 -11.553 1.00 89.50 141 PRO A O 1
ATOM 1121 N N . SER A 1 142 ? 8.838 -5.515 -11.477 1.00 90.06 142 SER A N 1
ATOM 1122 C CA . SER A 1 142 ? 9.174 -5.770 -10.072 1.00 90.06 142 SER A CA 1
ATOM 1123 C C . SER A 1 142 ? 9.459 -7.239 -9.766 1.00 90.06 142 SER A C 1
ATOM 1125 O O . SER A 1 142 ? 8.801 -8.112 -10.337 1.00 90.06 142 SER A O 1
ATOM 1127 N N . PRO A 1 143 ? 10.377 -7.519 -8.813 1.00 90.50 143 PRO A N 1
ATOM 1128 C CA . PRO A 1 143 ? 10.664 -8.875 -8.346 1.00 90.50 143 PRO A CA 1
ATOM 1129 C C . PRO A 1 143 ? 9.534 -9.470 -7.501 1.00 90.50 143 PRO A C 1
ATOM 1131 O O . PRO A 1 143 ? 9.637 -10.607 -7.048 1.00 90.50 143 PRO A O 1
ATOM 1134 N N . LEU A 1 144 ? 8.481 -8.710 -7.201 1.00 91.12 144 LEU A N 1
ATOM 1135 C CA . LEU A 1 144 ? 7.380 -9.198 -6.386 1.00 91.12 144 LEU A CA 1
ATOM 1136 C C . LEU A 1 144 ? 6.551 -10.250 -7.135 1.00 91.12 144 LEU A C 1
ATOM 1138 O O . LEU A 1 144 ? 6.116 -10.044 -8.268 1.00 91.12 144 LEU A O 1
ATOM 1142 N N . LYS A 1 145 ? 6.278 -11.369 -6.462 1.00 89.31 145 LYS A N 1
ATOM 1143 C CA . LYS A 1 145 ? 5.403 -12.446 -6.934 1.00 89.31 145 LYS A CA 1
ATOM 1144 C C . LYS A 1 145 ? 4.338 -12.735 -5.890 1.00 89.31 145 LYS A C 1
ATOM 1146 O O . LYS A 1 145 ? 4.635 -12.791 -4.699 1.00 89.31 145 LYS A O 1
ATOM 1151 N N . VAL A 1 146 ? 3.116 -12.983 -6.351 1.00 88.31 146 VAL A N 1
ATOM 1152 C CA . VAL A 1 146 ? 2.032 -13.499 -5.512 1.00 88.31 146 VAL A CA 1
ATOM 1153 C C . VAL A 1 146 ? 1.777 -14.948 -5.900 1.00 88.31 146 VAL A C 1
ATOM 1155 O O . VAL A 1 146 ? 1.417 -15.230 -7.042 1.00 88.31 146 VAL A O 1
ATOM 1158 N N . LYS A 1 147 ? 1.942 -15.874 -4.954 1.00 88.25 147 LYS A N 1
ATOM 1159 C CA . LYS A 1 147 ? 1.581 -17.287 -5.129 1.00 88.25 147 LYS A CA 1
ATOM 1160 C C . LYS A 1 147 ? 0.822 -17.763 -3.905 1.00 88.25 147 LYS A C 1
ATOM 1162 O O . LYS A 1 147 ? 1.283 -17.584 -2.785 1.00 88.25 147 LYS A O 1
ATOM 1167 N N . SER A 1 148 ? -0.353 -18.356 -4.112 1.00 88.31 148 SER A N 1
ATOM 1168 C CA . SER A 1 148 ? -1.183 -18.896 -3.024 1.00 88.31 148 SER A CA 1
ATOM 1169 C C . SER A 1 148 ? -1.399 -17.904 -1.867 1.00 88.31 148 SER A C 1
ATOM 1171 O O . SER A 1 148 ? -1.316 -18.283 -0.704 1.00 88.31 148 SER A O 1
ATOM 1173 N N . ARG A 1 149 ? -1.676 -16.628 -2.194 1.00 87.25 149 ARG A N 1
ATOM 1174 C CA . ARG A 1 149 ? -1.876 -15.508 -1.242 1.00 87.25 149 ARG A CA 1
ATOM 1175 C C . ARG A 1 149 ? -0.630 -15.086 -0.448 1.00 87.25 149 ARG A C 1
ATOM 1177 O O . ARG A 1 149 ? -0.744 -14.273 0.463 1.00 87.25 149 ARG A O 1
ATOM 1184 N N . ILE A 1 150 ? 0.549 -15.588 -0.807 1.00 90.12 150 ILE A N 1
ATOM 1185 C CA . ILE A 1 150 ? 1.834 -15.159 -0.253 1.00 90.12 150 ILE A CA 1
ATOM 1186 C C . ILE A 1 150 ? 2.488 -14.207 -1.251 1.00 90.12 150 ILE A C 1
ATOM 1188 O O . ILE A 1 150 ? 2.675 -14.563 -2.416 1.00 90.12 150 ILE A O 1
ATOM 1192 N N . LEU A 1 151 ? 2.825 -13.005 -0.784 1.00 91.75 151 LEU A N 1
ATOM 1193 C CA . LEU A 1 151 ? 3.642 -12.042 -1.513 1.00 91.75 151 LEU A CA 1
ATOM 1194 C C . LEU A 1 151 ? 5.109 -12.256 -1.132 1.00 91.75 151 LEU A C 1
ATOM 1196 O O . LEU A 1 151 ? 5.473 -12.149 0.037 1.00 91.75 151 LEU A O 1
ATOM 1200 N N . SER A 1 152 ? 5.946 -12.563 -2.115 1.00 91.00 152 SER A N 1
ATOM 1201 C CA . SER A 1 152 ? 7.377 -12.808 -1.929 1.00 91.00 152 SER A CA 1
ATOM 1202 C C . SER A 1 152 ? 8.200 -12.031 -2.945 1.00 91.00 152 SER A C 1
ATOM 1204 O O . SER A 1 152 ? 7.733 -11.749 -4.048 1.00 91.00 152 SER A O 1
ATOM 1206 N N . LYS A 1 153 ? 9.452 -11.739 -2.598 1.00 89.44 153 LYS A N 1
ATOM 1207 C CA . LYS A 1 153 ? 10.446 -11.229 -3.540 1.00 89.44 153 LYS A CA 1
ATOM 1208 C C . LYS A 1 153 ? 11.145 -12.403 -4.232 1.00 89.44 153 LYS A C 1
ATOM 1210 O O . LYS A 1 153 ? 11.588 -13.336 -3.569 1.00 89.44 153 LYS A O 1
ATOM 1215 N N . GLU A 1 154 ? 11.252 -12.340 -5.550 1.00 87.06 154 GLU A N 1
ATOM 1216 C CA . GLU A 1 154 ? 12.101 -13.220 -6.345 1.00 87.06 154 GLU A CA 1
ATOM 1217 C C . GLU A 1 154 ? 13.579 -12.906 -6.072 1.00 87.06 154 GLU A C 1
ATOM 1219 O O . GLU A 1 154 ? 14.026 -11.762 -6.196 1.00 87.06 154 GLU A O 1
ATOM 1224 N N . ASN A 1 155 ? 14.332 -13.928 -5.665 1.00 82.44 155 ASN A N 1
ATOM 1225 C CA . ASN A 1 155 ? 15.756 -13.817 -5.360 1.00 82.44 155 ASN A CA 1
ATOM 1226 C C . ASN A 1 155 ? 16.571 -14.143 -6.612 1.00 82.44 155 ASN A C 1
ATOM 1228 O O . ASN A 1 155 ? 17.076 -15.251 -6.750 1.00 82.44 155 ASN A O 1
ATOM 1232 N N . SER A 1 156 ? 16.659 -13.176 -7.519 1.00 87.06 156 SER A N 1
ATOM 1233 C CA . SER A 1 156 ? 17.465 -13.260 -8.737 1.00 87.06 156 SER A CA 1
ATOM 1234 C C . SER A 1 156 ? 18.347 -12.015 -8.845 1.00 87.06 156 SER A C 1
ATOM 1236 O O . SER A 1 156 ? 17.911 -10.901 -8.532 1.00 87.06 156 SER A O 1
ATOM 1238 N N . GLU A 1 157 ? 19.609 -12.205 -9.233 1.00 87.12 157 GLU A N 1
ATOM 1239 C CA . GLU A 1 157 ? 20.602 -11.126 -9.268 1.00 87.12 157 GLU A CA 1
ATOM 1240 C C . GLU A 1 157 ? 20.308 -10.122 -10.382 1.00 87.12 157 GLU A C 1
ATOM 1242 O O . GLU A 1 157 ? 20.564 -8.928 -10.206 1.00 87.12 157 GLU A O 1
ATOM 1247 N N . ILE A 1 158 ? 19.677 -10.561 -11.478 1.00 91.12 158 ILE A N 1
ATOM 1248 C CA . ILE A 1 158 ? 19.313 -9.681 -12.595 1.00 91.12 158 ILE A CA 1
ATOM 1249 C C . ILE A 1 158 ? 18.390 -8.535 -12.155 1.00 91.12 158 ILE A C 1
ATOM 1251 O O . ILE A 1 158 ? 18.418 -7.454 -12.740 1.00 91.12 158 ILE A O 1
ATOM 1255 N N . TRP A 1 159 ? 17.600 -8.721 -11.090 1.00 92.06 159 TRP A N 1
ATOM 1256 C CA . TRP A 1 159 ? 16.747 -7.665 -10.553 1.00 92.06 159 TRP A CA 1
ATOM 1257 C C . TRP A 1 159 ? 17.550 -6.499 -9.977 1.00 92.06 159 TRP A C 1
ATOM 1259 O O . TRP A 1 159 ? 17.057 -5.371 -9.995 1.00 92.06 159 TRP A O 1
ATOM 1269 N N . ASN A 1 160 ? 18.780 -6.723 -9.510 1.00 90.69 160 ASN A N 1
ATOM 1270 C CA . ASN A 1 160 ? 19.662 -5.629 -9.104 1.00 90.69 160 ASN A CA 1
ATOM 1271 C C . ASN A 1 160 ? 20.042 -4.775 -10.319 1.00 90.69 160 ASN A C 1
ATOM 1273 O O . ASN A 1 160 ? 19.908 -3.554 -10.265 1.00 90.69 160 ASN A O 1
ATOM 1277 N N . ASP A 1 161 ? 20.404 -5.410 -11.437 1.00 92.50 161 ASP A N 1
ATOM 1278 C CA . ASP A 1 161 ? 20.730 -4.716 -12.686 1.00 92.50 161 ASP A CA 1
ATOM 1279 C C . ASP A 1 161 ? 19.516 -3.988 -13.280 1.00 92.50 161 ASP A C 1
ATOM 1281 O O . ASP A 1 161 ? 19.635 -2.859 -13.758 1.00 92.50 161 ASP A O 1
ATOM 1285 N N . ILE A 1 162 ? 18.334 -4.612 -13.242 1.00 93.62 162 ILE A N 1
ATOM 1286 C CA . ILE A 1 162 ? 17.078 -4.012 -13.712 1.00 93.62 162 ILE A CA 1
ATOM 1287 C C . ILE A 1 162 ? 16.727 -2.783 -12.873 1.00 93.62 162 ILE A C 1
ATOM 1289 O O . ILE A 1 162 ? 16.440 -1.728 -13.435 1.00 93.62 162 ILE A O 1
ATOM 1293 N N . ASN A 1 163 ? 16.782 -2.889 -11.543 1.00 91.75 163 ASN A N 1
ATOM 1294 C CA . ASN A 1 163 ? 16.474 -1.772 -10.649 1.00 91.75 163 ASN A CA 1
ATOM 1295 C C . ASN A 1 163 ? 17.490 -0.633 -10.797 1.00 91.75 163 ASN A C 1
ATOM 1297 O O . ASN A 1 163 ? 17.096 0.533 -10.845 1.00 91.75 163 ASN A O 1
ATOM 1301 N N . GLN A 1 164 ? 18.779 -0.962 -10.924 1.00 92.06 164 GLN A N 1
ATOM 1302 C CA . GLN A 1 164 ? 19.828 0.016 -11.202 1.00 92.06 164 GLN A CA 1
ATOM 1303 C C . GLN A 1 164 ? 19.566 0.729 -12.534 1.00 92.06 164 GLN A C 1
ATOM 1305 O O . GLN A 1 164 ? 19.581 1.957 -12.593 1.00 92.06 164 GLN A O 1
ATOM 1310 N N . PHE A 1 165 ? 19.241 -0.022 -13.588 1.00 94.31 165 PHE A N 1
ATOM 1311 C CA . PHE A 1 165 ? 18.915 0.550 -14.889 1.00 94.31 165 PHE A CA 1
ATOM 1312 C C . PHE A 1 165 ? 17.659 1.430 -14.849 1.00 94.31 165 PHE A C 1
ATOM 1314 O O . PHE A 1 165 ? 17.671 2.512 -15.424 1.00 94.31 165 PHE A O 1
ATOM 1321 N N . ILE A 1 166 ? 16.591 1.011 -14.164 1.00 93.69 166 ILE A N 1
ATOM 1322 C CA . ILE A 1 166 ? 15.368 1.813 -13.991 1.00 93.69 166 ILE A CA 1
ATOM 1323 C C . ILE A 1 166 ? 15.686 3.121 -13.255 1.00 93.69 166 ILE A C 1
ATOM 1325 O O . ILE A 1 166 ? 15.236 4.184 -13.679 1.00 93.69 166 ILE A O 1
ATOM 1329 N N . SER A 1 167 ? 16.500 3.067 -12.198 1.00 92.12 167 SER A N 1
ATOM 1330 C CA . SER A 1 167 ? 16.958 4.259 -11.473 1.00 92.12 167 SER A CA 1
ATOM 1331 C C . SER A 1 167 ? 17.705 5.229 -12.398 1.00 92.12 167 SER A C 1
ATOM 1333 O O . SER A 1 167 ? 17.381 6.416 -12.470 1.00 92.12 167 SER A O 1
ATOM 1335 N N . GLU A 1 168 ? 18.644 4.719 -13.198 1.00 92.94 168 GLU A N 1
ATOM 1336 C CA . GLU A 1 168 ? 19.352 5.516 -14.205 1.00 92.94 168 GLU A CA 1
ATOM 1337 C C . GLU A 1 168 ? 18.409 6.046 -15.298 1.00 92.94 168 GLU A C 1
ATOM 1339 O O . GLU A 1 168 ? 18.550 7.191 -15.730 1.00 92.94 168 GLU A O 1
ATOM 1344 N N . TRP A 1 169 ? 17.421 5.258 -15.729 1.00 94.50 169 TRP A N 1
ATOM 1345 C CA . TRP A 1 169 ? 16.447 5.622 -16.761 1.00 94.50 169 TRP A CA 1
ATOM 1346 C C . TRP A 1 169 ? 15.560 6.798 -16.337 1.00 94.50 169 TRP A C 1
ATOM 1348 O O . TRP A 1 169 ? 15.330 7.707 -17.137 1.00 94.50 169 TRP A O 1
ATOM 1358 N N . TYR A 1 170 ? 15.141 6.847 -15.072 1.00 92.69 170 TYR A N 1
ATOM 1359 C CA . TYR A 1 170 ? 14.329 7.944 -14.528 1.00 92.69 170 TYR A CA 1
ATOM 1360 C C . TYR 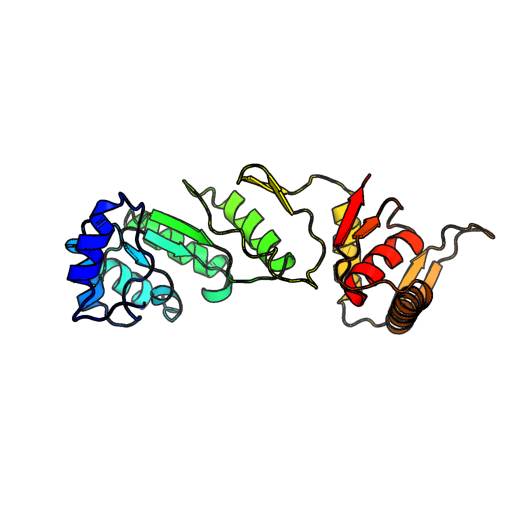A 1 170 ? 15.144 9.092 -13.905 1.00 92.69 170 TYR A C 1
ATOM 1362 O O . TYR A 1 170 ? 14.569 10.106 -13.516 1.00 92.69 170 TYR A O 1
ATOM 1370 N N . SER A 1 171 ? 16.476 8.985 -13.859 1.00 94.31 171 SER A N 1
ATOM 1371 C CA . SER A 1 171 ? 17.367 10.096 -13.488 1.00 94.31 171 SER A CA 1
ATOM 1372 C C . SER A 1 171 ? 17.207 11.307 -14.430 1.00 94.31 171 SER A C 1
ATOM 1374 O O . SER A 1 171 ? 16.964 11.117 -15.626 1.00 94.31 171 SER A O 1
ATOM 1376 N N . PRO A 1 172 ? 17.413 12.553 -13.954 1.00 95.00 172 PRO A N 1
ATOM 1377 C CA . PRO A 1 172 ? 17.363 13.754 -14.798 1.00 95.00 172 PRO A CA 1
ATOM 1378 C C . PRO A 1 172 ? 18.458 13.817 -15.879 1.00 95.00 172 PRO A C 1
ATOM 1380 O O . PRO A 1 172 ? 18.385 14.660 -16.770 1.00 95.00 172 PRO A O 1
ATOM 1383 N N . ILE A 1 173 ? 19.476 12.953 -15.822 1.00 94.31 173 ILE A N 1
ATOM 1384 C CA . ILE A 1 173 ? 20.533 12.881 -16.839 1.00 94.31 173 ILE A CA 1
ATOM 1385 C C . ILE A 1 173 ? 19.946 12.287 -18.134 1.00 94.31 173 ILE A C 1
ATOM 1387 O O . ILE A 1 173 ? 19.464 11.156 -18.122 1.00 94.31 173 ILE A O 1
ATOM 1391 N N . ASP A 1 174 ? 19.977 13.032 -19.246 1.00 93.81 174 ASP A N 1
ATOM 1392 C CA . ASP A 1 174 ? 19.409 12.600 -20.545 1.00 93.81 174 ASP A CA 1
ATOM 1393 C C . ASP A 1 174 ? 20.288 11.576 -21.285 1.00 93.81 174 ASP A C 1
ATOM 1395 O O . ASP A 1 174 ? 19.824 10.873 -22.182 1.00 93.81 174 ASP A O 1
ATOM 1399 N N . GLU A 1 175 ? 21.558 11.455 -20.903 1.00 93.00 175 GLU A N 1
ATOM 1400 C CA . GLU A 1 175 ? 22.507 10.531 -21.520 1.00 93.00 175 GLU A CA 1
ATOM 1401 C C . GLU A 1 175 ? 22.766 9.287 -20.667 1.00 93.00 175 GLU A C 1
ATOM 1403 O O . GLU A 1 175 ? 22.772 9.334 -19.437 1.00 93.00 175 GLU A O 1
ATOM 1408 N N . MET A 1 176 ? 23.010 8.159 -21.334 1.00 90.25 176 MET A N 1
ATOM 1409 C CA . MET A 1 176 ? 23.336 6.887 -20.695 1.00 90.25 176 MET A CA 1
ATOM 1410 C C . MET A 1 176 ? 24.504 6.199 -21.394 1.00 90.25 176 MET A C 1
ATOM 1412 O O . MET A 1 176 ? 24.539 6.088 -22.622 1.00 90.25 176 MET A O 1
ATOM 1416 N N . ALA A 1 177 ? 25.430 5.669 -20.594 1.00 88.00 177 ALA A N 1
ATOM 1417 C CA . ALA A 1 177 ? 26.515 4.832 -21.083 1.00 88.00 177 ALA A CA 1
ATOM 1418 C C . ALA A 1 177 ? 26.021 3.395 -21.318 1.00 88.00 177 ALA A C 1
ATOM 1420 O O . ALA A 1 177 ? 25.509 2.722 -20.416 1.00 88.00 177 ALA A O 1
ATOM 1421 N N . LEU A 1 178 ? 26.198 2.897 -22.540 1.00 85.62 178 LEU A N 1
ATOM 1422 C CA . LEU A 1 178 ? 25.801 1.552 -22.942 1.00 85.62 178 LEU A CA 1
ATOM 1423 C C . LEU A 1 178 ? 26.992 0.771 -23.486 1.00 85.62 178 LEU A C 1
ATOM 1425 O O . LEU A 1 178 ? 27.804 1.301 -24.240 1.00 85.62 178 LEU A O 1
ATOM 1429 N N . GLN A 1 179 ? 27.059 -0.519 -23.153 1.00 84.62 179 GLN A N 1
ATOM 1430 C CA . GLN A 1 179 ? 27.990 -1.445 -23.789 1.00 84.62 179 GLN A CA 1
ATOM 1431 C C . GLN A 1 179 ? 27.294 -2.208 -24.914 1.00 84.62 179 GLN A C 1
ATOM 1433 O O . GLN A 1 179 ? 26.204 -2.766 -24.756 1.00 84.62 179 GLN A O 1
ATOM 1438 N N . THR A 1 180 ? 27.952 -2.251 -26.065 1.00 81.12 180 THR A N 1
ATOM 1439 C CA . THR A 1 180 ? 27.543 -3.087 -27.197 1.00 81.12 180 THR A CA 1
ATOM 1440 C C . THR A 1 180 ? 28.053 -4.518 -27.002 1.00 81.12 180 THR A C 1
ATOM 1442 O O . THR A 1 180 ? 29.145 -4.718 -26.474 1.00 81.12 180 THR A O 1
ATOM 1445 N N . SER A 1 181 ? 27.282 -5.531 -27.410 1.00 75.50 181 SER A N 1
ATOM 1446 C CA . SER A 1 181 ? 27.663 -6.949 -27.255 1.00 75.50 181 SER A CA 1
ATOM 1447 C C . SER A 1 181 ? 28.789 -7.395 -28.192 1.00 75.50 181 SER A C 1
ATOM 1449 O O . SER A 1 181 ? 29.348 -8.469 -28.002 1.00 75.50 181 SER A O 1
ATOM 1451 N N . GLY A 1 182 ? 29.156 -6.568 -29.175 1.00 65.00 182 GLY A N 1
ATOM 1452 C CA . GLY A 1 182 ? 30.274 -6.848 -30.072 1.00 65.00 182 GLY A CA 1
ATOM 1453 C C . GLY A 1 182 ? 29.976 -7.870 -31.172 1.00 65.00 182 GLY A C 1
ATOM 1454 O O . GLY A 1 182 ? 30.897 -8.469 -31.715 1.00 65.00 182 GLY A O 1
ATOM 1455 N N . SER A 1 183 ? 28.710 -8.055 -31.558 1.00 64.38 183 SER A N 1
ATOM 1456 C CA . SER A 1 183 ? 28.332 -8.967 -32.654 1.00 64.38 183 SER A CA 1
ATOM 1457 C C . SER A 1 183 ? 29.013 -8.653 -33.999 1.00 64.38 183 SER A C 1
ATOM 1459 O O . SER A 1 183 ? 29.086 -9.524 -34.859 1.00 64.38 183 SER A O 1
ATOM 1461 N N . THR A 1 184 ? 29.549 -7.438 -34.173 1.00 65.94 184 THR A N 1
ATOM 1462 C CA . THR A 1 184 ? 30.301 -6.995 -35.361 1.00 65.94 184 THR A CA 1
ATOM 1463 C C . THR A 1 184 ? 31.709 -6.450 -35.039 1.00 65.94 184 THR A C 1
ATOM 1465 O O . THR A 1 184 ? 32.323 -5.803 -35.887 1.00 65.94 184 THR A O 1
ATOM 1468 N N . GLY A 1 185 ? 32.245 -6.669 -33.825 1.00 65.00 185 GLY A N 1
ATOM 1469 C CA . GLY A 1 185 ? 33.573 -6.176 -33.410 1.00 65.00 185 GLY A CA 1
ATOM 1470 C C . GLY A 1 185 ? 33.809 -6.161 -31.890 1.00 65.00 185 GLY A C 1
ATOM 1471 O O . GLY A 1 185 ? 32.993 -6.650 -31.123 1.00 65.00 185 GLY A O 1
ATOM 1472 N N . LYS A 1 186 ? 34.921 -5.581 -31.407 1.00 69.75 186 LYS A N 1
ATOM 1473 C CA . LYS A 1 186 ? 35.172 -5.466 -29.950 1.00 69.75 186 LYS A CA 1
ATOM 1474 C C . LYS A 1 186 ? 34.064 -4.634 -29.272 1.00 69.75 186 LYS A C 1
ATOM 1476 O O . LYS A 1 186 ? 33.734 -3.579 -29.817 1.00 69.75 186 LYS A O 1
ATOM 1481 N N . PRO A 1 187 ? 33.529 -5.048 -28.104 1.00 70.50 187 PRO A N 1
ATOM 1482 C CA . PRO A 1 187 ? 32.589 -4.249 -27.319 1.00 70.50 187 PRO A CA 1
ATOM 1483 C C . PRO A 1 187 ? 33.080 -2.813 -27.131 1.00 70.50 187 PRO A C 1
ATOM 1485 O O . PRO A 1 187 ? 34.211 -2.584 -26.698 1.00 70.50 187 PRO A O 1
ATOM 1488 N N . LYS A 1 188 ? 32.229 -1.844 -27.466 1.00 77.62 188 LYS A N 1
ATOM 1489 C CA . LYS A 1 188 ? 32.492 -0.410 -27.282 1.00 77.62 188 LYS A CA 1
ATOM 1490 C C . LYS A 1 188 ? 31.472 0.185 -26.323 1.00 77.62 188 LYS A C 1
ATOM 1492 O O . LYS A 1 188 ? 30.292 -0.173 -26.386 1.00 77.62 188 LYS A O 1
ATOM 1497 N N . SER A 1 189 ? 31.947 1.093 -25.472 1.00 82.00 189 SER A N 1
ATOM 1498 C CA . SER A 1 189 ? 31.093 1.974 -24.678 1.00 82.00 189 SER A CA 1
ATOM 1499 C C . SER A 1 189 ? 30.616 3.121 -25.563 1.00 82.00 189 SER A C 1
ATOM 1501 O O . SER A 1 189 ? 31.432 3.755 -26.235 1.00 82.00 189 SER A O 1
ATOM 1503 N N . ILE A 1 190 ? 29.311 3.360 -25.593 1.00 85.69 190 ILE A N 1
ATOM 1504 C CA . ILE A 1 190 ? 28.686 4.465 -26.322 1.00 85.69 190 ILE A CA 1
ATOM 1505 C C . ILE A 1 190 ? 27.855 5.302 -25.348 1.00 85.69 190 ILE A C 1
ATOM 1507 O O . ILE A 1 190 ? 27.224 4.742 -24.453 1.00 85.69 190 ILE A O 1
ATOM 1511 N N . SER A 1 191 ? 27.845 6.624 -25.528 1.00 90.75 191 SER A N 1
ATOM 1512 C CA . SER A 1 191 ? 26.845 7.491 -24.894 1.00 90.75 191 SER A CA 1
ATOM 1513 C C . SER A 1 191 ? 25.642 7.599 -25.824 1.00 90.75 191 SER A C 1
ATOM 1515 O O . SER A 1 191 ? 25.811 7.830 -27.025 1.00 90.75 191 SER A O 1
ATOM 1517 N N . VAL A 1 192 ? 24.437 7.404 -25.297 1.00 93.12 192 VAL A N 1
ATOM 1518 C CA . VAL A 1 192 ? 23.193 7.589 -26.051 1.00 93.12 192 VAL A CA 1
ATOM 1519 C C . VAL A 1 192 ? 22.222 8.462 -25.280 1.00 93.12 192 VAL A C 1
ATOM 1521 O O . VAL A 1 192 ? 22.170 8.409 -24.053 1.00 93.12 192 VAL A O 1
ATOM 1524 N N . LYS A 1 193 ? 21.396 9.211 -26.010 1.00 95.38 193 LYS A N 1
ATOM 1525 C CA . LYS A 1 193 ? 20.281 9.954 -25.421 1.00 95.38 193 LYS A CA 1
ATOM 1526 C C . LYS A 1 193 ? 19.110 9.024 -25.132 1.00 95.38 193 LYS A C 1
ATOM 1528 O O . LYS A 1 193 ? 18.750 8.205 -25.985 1.00 95.38 193 LYS A O 1
ATOM 1533 N N . LYS A 1 194 ? 18.440 9.209 -23.994 1.00 96.12 194 LYS A N 1
ATOM 1534 C CA . LYS A 1 194 ? 17.207 8.482 -23.647 1.00 96.12 194 LYS A CA 1
ATOM 1535 C C . LYS A 1 194 ? 16.153 8.641 -24.735 1.00 96.12 194 LYS A C 1
ATOM 1537 O O . LYS A 1 194 ? 15.543 7.655 -25.141 1.00 96.12 194 LYS A O 1
ATOM 1542 N N . GLY A 1 195 ? 16.021 9.842 -25.304 1.00 96.94 195 GLY A N 1
ATOM 1543 C CA . GLY A 1 195 ? 15.127 10.099 -26.439 1.00 96.94 195 GLY A CA 1
ATOM 1544 C C . GLY A 1 195 ? 15.365 9.186 -27.653 1.00 96.94 195 GLY A C 1
ATOM 1545 O O . GLY A 1 195 ? 14.412 8.778 -28.312 1.00 96.94 195 GLY A O 1
ATOM 1546 N N . TRP A 1 196 ? 16.610 8.785 -27.933 1.00 96.44 196 TRP A N 1
ATOM 1547 C CA . TRP A 1 196 ? 16.907 7.855 -29.032 1.00 96.44 196 TRP A CA 1
ATOM 1548 C C . TRP A 1 196 ? 16.446 6.432 -28.723 1.00 96.44 196 TRP A C 1
ATOM 1550 O O . TRP A 1 196 ? 15.897 5.756 -29.593 1.00 96.44 196 TRP A O 1
ATOM 1560 N N . MET A 1 197 ? 16.622 5.989 -27.478 1.00 96.69 197 MET A N 1
ATOM 1561 C CA . MET A 1 197 ? 16.141 4.684 -27.025 1.00 96.69 197 MET A CA 1
ATOM 1562 C C . MET A 1 197 ? 14.606 4.627 -27.051 1.00 96.69 197 MET A C 1
ATOM 1564 O O . MET A 1 197 ? 14.048 3.645 -27.539 1.00 96.69 197 MET A O 1
ATOM 1568 N N . LYS A 1 198 ? 13.925 5.709 -26.644 1.00 97.00 198 LYS A N 1
ATOM 1569 C CA . LYS A 1 198 ? 12.463 5.846 -26.77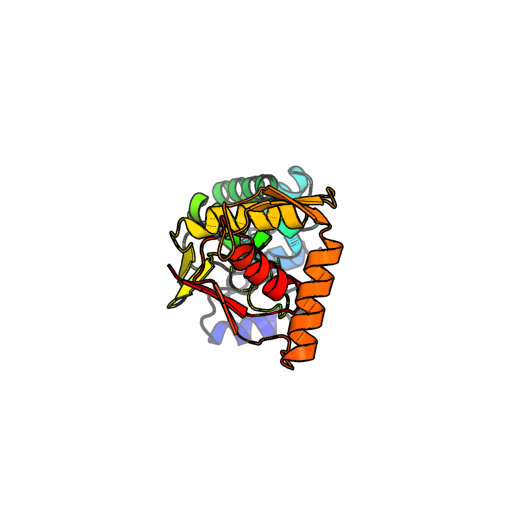0 1.00 97.00 198 LYS A CA 1
ATOM 1570 C C . LYS A 1 198 ? 12.007 5.730 -28.221 1.00 97.00 198 LYS A C 1
ATOM 1572 O O . LYS A 1 198 ? 11.170 4.891 -28.535 1.00 97.00 198 LYS A O 1
ATOM 1577 N N . ASN A 1 199 ? 12.619 6.492 -29.130 1.00 97.44 199 ASN A N 1
ATOM 1578 C CA . ASN A 1 199 ? 12.298 6.426 -30.559 1.00 97.44 199 ASN A CA 1
ATOM 1579 C C . ASN A 1 199 ? 12.516 5.019 -31.138 1.00 97.44 199 ASN A C 1
ATOM 1581 O O . ASN A 1 199 ? 11.707 4.545 -31.934 1.00 97.44 199 ASN A O 1
ATOM 1585 N N . SER A 1 200 ? 13.576 4.325 -30.714 1.00 96.44 200 SER A N 1
ATOM 1586 C CA . SER A 1 200 ? 13.837 2.938 -31.113 1.00 96.44 200 SER A CA 1
ATOM 1587 C C . SER A 1 200 ? 12.761 1.968 -30.605 1.00 96.44 200 SER A C 1
ATOM 1589 O O . SER A 1 200 ? 12.311 1.101 -31.362 1.00 96.44 200 SER A O 1
ATOM 1591 N N . ALA A 1 201 ? 12.307 2.124 -29.357 1.00 96.94 201 ALA A N 1
ATOM 1592 C CA . ALA A 1 201 ? 11.204 1.340 -28.807 1.00 96.94 201 ALA A CA 1
ATOM 1593 C C . ALA A 1 201 ? 9.905 1.585 -29.591 1.00 96.94 201 ALA A C 1
ATOM 1595 O O . ALA A 1 201 ? 9.313 0.627 -30.084 1.00 96.94 201 ALA A O 1
ATOM 1596 N N . GLN A 1 202 ? 9.530 2.847 -29.819 1.00 97.12 202 GLN A N 1
ATOM 1597 C CA . GLN A 1 202 ? 8.327 3.214 -30.578 1.00 97.12 202 GLN A CA 1
ATOM 1598 C C . GLN A 1 202 ? 8.359 2.697 -32.025 1.00 97.12 202 GLN A C 1
ATOM 1600 O O . GLN A 1 202 ? 7.375 2.143 -32.517 1.00 97.12 202 GLN A O 1
ATOM 1605 N N . LEU A 1 203 ? 9.510 2.794 -32.702 1.00 97.38 203 LEU A N 1
ATOM 1606 C CA . LEU A 1 203 ? 9.687 2.225 -34.039 1.00 97.38 203 LEU A CA 1
ATOM 1607 C C . LEU A 1 203 ? 9.526 0.698 -34.032 1.00 97.38 203 LEU A C 1
ATOM 1609 O O . LEU A 1 203 ? 8.891 0.156 -34.936 1.00 97.38 203 LEU A O 1
ATOM 1613 N N . THR A 1 204 ? 10.062 0.012 -33.016 1.00 95.88 204 THR A N 1
ATOM 1614 C CA . THR A 1 204 ? 9.885 -1.440 -32.840 1.00 95.88 204 THR A CA 1
ATOM 1615 C C . THR A 1 204 ? 8.398 -1.774 -32.700 1.00 95.88 204 THR A C 1
ATOM 1617 O O . THR A 1 204 ? 7.894 -2.610 -33.447 1.00 95.88 204 THR A O 1
ATOM 1620 N N . GLY A 1 205 ? 7.685 -1.077 -31.807 1.00 96.12 205 GLY A N 1
ATOM 1621 C CA . GLY A 1 205 ? 6.251 -1.274 -31.588 1.00 96.12 205 GLY A CA 1
ATOM 1622 C C . GLY A 1 205 ? 5.439 -1.109 -32.872 1.00 96.12 205 GLY A C 1
ATOM 1623 O O . GLY A 1 205 ? 4.692 -2.008 -33.251 1.00 96.12 205 GLY A O 1
ATOM 1624 N N . LYS A 1 206 ? 5.672 -0.020 -33.618 1.00 96.50 206 LYS A N 1
ATOM 1625 C CA . LYS A 1 206 ? 4.997 0.237 -34.900 1.00 96.50 206 LYS A CA 1
ATOM 1626 C C . LYS A 1 206 ? 5.318 -0.812 -35.968 1.00 96.50 206 LYS A C 1
ATOM 1628 O O . LYS A 1 206 ? 4.421 -1.227 -36.692 1.00 96.50 206 LYS A O 1
ATOM 1633 N N . THR A 1 207 ? 6.582 -1.216 -36.086 1.00 97.38 207 THR A N 1
ATOM 1634 C CA . THR A 1 207 ? 7.039 -2.143 -37.137 1.00 97.38 207 THR A CA 1
ATOM 1635 C C . THR A 1 207 ? 6.431 -3.531 -36.971 1.00 97.38 207 THR A C 1
ATOM 1637 O O . THR A 1 207 ? 6.037 -4.147 -37.957 1.00 97.38 207 THR A O 1
ATOM 1640 N N . PHE A 1 208 ? 6.338 -4.012 -35.731 1.00 96.06 208 PHE A N 1
ATOM 1641 C CA . PHE A 1 208 ? 5.837 -5.353 -35.428 1.00 96.06 208 PHE A CA 1
ATOM 1642 C C . PHE A 1 208 ? 4.366 -5.375 -34.987 1.00 96.06 208 PHE A C 1
ATOM 1644 O O . PHE A 1 208 ? 3.838 -6.445 -34.707 1.00 96.06 208 PHE A O 1
ATOM 1651 N N . GLY A 1 209 ? 3.698 -4.217 -34.935 1.00 96.19 209 GLY A N 1
ATOM 1652 C CA . GLY A 1 209 ? 2.299 -4.113 -34.513 1.00 96.19 209 GLY A CA 1
ATOM 1653 C C . GLY A 1 209 ? 2.065 -4.482 -33.045 1.00 96.19 209 GLY A C 1
ATOM 1654 O O . GLY A 1 209 ? 0.982 -4.967 -32.720 1.00 96.19 209 GLY A O 1
ATOM 1655 N N . LEU A 1 210 ? 3.069 -4.272 -32.187 1.00 95.50 210 LEU A N 1
ATOM 1656 C CA . LEU A 1 210 ? 3.017 -4.603 -30.759 1.00 95.50 210 LEU A CA 1
ATOM 1657 C C . LEU A 1 210 ? 2.141 -3.606 -29.998 1.00 95.50 210 LEU A C 1
ATOM 1659 O O . LEU A 1 210 ? 2.075 -2.425 -30.358 1.00 95.50 210 LEU A O 1
ATOM 1663 N N . LYS A 1 211 ? 1.494 -4.076 -28.934 1.00 92.38 211 LYS A N 1
ATOM 1664 C CA . LYS A 1 211 ? 0.508 -3.323 -28.154 1.00 92.38 211 LYS A CA 1
ATOM 1665 C C . LYS A 1 211 ? 0.799 -3.404 -26.657 1.00 92.38 211 LYS A C 1
ATOM 1667 O O . LYS A 1 211 ? 1.492 -4.301 -26.188 1.00 92.38 211 LYS A O 1
ATOM 1672 N N . GLU A 1 212 ? 0.241 -2.458 -25.912 1.00 91.94 212 GLU A N 1
ATOM 1673 C CA . GLU A 1 212 ? 0.220 -2.509 -24.449 1.00 91.94 212 GLU A CA 1
ATOM 1674 C C . GLU A 1 212 ? -0.369 -3.845 -23.968 1.00 91.94 212 GLU A C 1
ATOM 1676 O O . GLU A 1 212 ? -1.344 -4.347 -24.533 1.00 91.94 212 GLU A O 1
ATOM 1681 N N . GLY A 1 213 ? 0.251 -4.435 -22.948 1.00 89.06 213 GLY A N 1
ATOM 1682 C CA . GLY A 1 213 ? -0.084 -5.763 -22.437 1.00 89.06 213 GLY A CA 1
ATOM 1683 C C . GLY A 1 213 ? 0.587 -6.932 -23.166 1.00 89.06 213 GLY A C 1
ATOM 1684 O O . GLY A 1 213 ? 0.548 -8.048 -22.643 1.00 89.06 213 GLY A O 1
ATOM 1685 N N . ASP A 1 214 ? 1.248 -6.717 -24.313 1.00 93.50 214 ASP A N 1
ATOM 1686 C CA . ASP A 1 214 ? 2.063 -7.768 -24.932 1.00 93.50 214 ASP A CA 1
ATOM 1687 C C . ASP A 1 214 ? 3.180 -8.214 -23.978 1.00 93.50 214 ASP A C 1
ATOM 1689 O O . ASP A 1 214 ? 3.728 -7.431 -23.201 1.00 93.50 214 ASP A O 1
ATOM 1693 N N . THR A 1 215 ? 3.533 -9.498 -24.027 1.00 92.69 215 THR A N 1
ATOM 1694 C CA . THR A 1 215 ? 4.577 -10.062 -23.163 1.00 92.69 215 THR A CA 1
ATOM 1695 C C . THR A 1 215 ? 5.958 -9.898 -23.792 1.00 92.69 215 THR A C 1
ATOM 1697 O O . THR A 1 215 ? 6.185 -10.302 -24.932 1.00 92.69 215 THR A O 1
ATOM 1700 N N . ALA A 1 216 ? 6.916 -9.385 -23.019 1.00 92.62 216 ALA A N 1
ATOM 1701 C CA . ALA A 1 216 ? 8.323 -9.320 -23.401 1.00 92.62 216 ALA A CA 1
ATOM 1702 C C . ALA A 1 216 ? 9.168 -10.195 -22.470 1.00 92.62 216 ALA A C 1
ATOM 1704 O O . ALA A 1 216 ? 9.089 -10.071 -21.252 1.00 92.62 216 ALA A O 1
ATOM 1705 N N . LEU A 1 217 ? 10.006 -11.063 -23.037 1.00 93.62 217 LEU A N 1
ATOM 1706 C CA . LEU A 1 217 ? 10.894 -11.933 -22.267 1.00 93.62 217 LEU A CA 1
ATOM 1707 C C . LEU A 1 217 ? 12.300 -11.327 -22.176 1.00 93.62 217 LEU A C 1
ATOM 1709 O O . LEU A 1 217 ? 13.010 -11.247 -23.178 1.00 93.62 217 LEU A O 1
ATOM 1713 N N . LEU A 1 218 ? 12.728 -10.918 -20.983 1.00 93.81 218 LEU A N 1
ATOM 1714 C CA . LEU A 1 218 ? 14.121 -10.577 -20.710 1.00 93.81 218 LEU A CA 1
ATOM 1715 C C . LEU A 1 218 ? 14.894 -11.859 -20.384 1.00 93.81 218 LEU A C 1
ATOM 1717 O O . LEU A 1 218 ? 14.906 -12.301 -19.241 1.00 93.81 218 LEU A O 1
ATOM 1721 N N . CYS A 1 219 ? 15.534 -12.423 -21.408 1.00 91.12 219 CYS A N 1
ATOM 1722 C CA . CYS A 1 219 ? 16.435 -13.583 -21.336 1.00 91.12 219 CYS A CA 1
ATOM 1723 C C . CYS A 1 219 ? 17.878 -13.236 -21.763 1.00 91.12 219 CYS A C 1
ATOM 1725 O O . CYS A 1 219 ? 18.659 -14.102 -22.150 1.00 91.12 219 CYS A O 1
ATOM 1727 N N . MET A 1 220 ? 18.222 -11.943 -21.774 1.00 90.62 220 MET A N 1
ATOM 1728 C CA . MET A 1 220 ? 19.531 -11.435 -22.192 1.00 90.62 220 MET A CA 1
ATOM 1729 C C . MET A 1 220 ? 20.214 -10.691 -21.039 1.00 90.62 220 MET A C 1
ATOM 1731 O O . MET A 1 220 ? 19.524 -10.006 -20.282 1.00 90.62 220 MET A O 1
ATOM 1735 N N . PRO A 1 221 ? 21.558 -10.709 -20.947 1.00 90.38 221 PRO A N 1
ATOM 1736 C CA . PRO A 1 221 ? 22.271 -9.983 -19.901 1.00 90.38 221 PRO A CA 1
ATOM 1737 C C . PRO A 1 221 ? 22.034 -8.468 -19.957 1.00 90.38 221 PRO A C 1
ATOM 1739 O O . PRO A 1 221 ? 22.186 -7.837 -21.010 1.00 90.38 221 PRO A O 1
ATOM 1742 N N . MET A 1 222 ? 21.770 -7.861 -18.796 1.00 93.31 222 MET A N 1
ATOM 1743 C CA . MET A 1 222 ? 21.565 -6.411 -18.644 1.00 93.31 222 MET A CA 1
ATOM 1744 C C . MET A 1 222 ? 22.833 -5.575 -18.869 1.00 93.31 222 MET A C 1
ATOM 1746 O O . MET A 1 222 ? 22.756 -4.368 -19.113 1.00 93.31 222 MET A O 1
ATOM 1750 N N . LYS A 1 223 ? 24.008 -6.215 -18.874 1.00 89.44 223 LYS A N 1
ATOM 1751 C CA . LYS A 1 223 ? 25.285 -5.583 -19.233 1.00 89.44 223 LYS A CA 1
ATOM 1752 C C . LYS A 1 223 ? 25.261 -4.961 -20.634 1.00 89.44 223 LYS A C 1
ATOM 1754 O O . LYS A 1 223 ? 25.919 -3.946 -20.865 1.00 89.44 223 LYS A O 1
ATOM 1759 N N . TYR A 1 224 ? 24.516 -5.552 -21.568 1.00 90.19 224 TYR A N 1
ATOM 1760 C CA . TYR A 1 224 ? 24.499 -5.129 -22.966 1.00 90.19 224 TYR A CA 1
ATOM 1761 C C . TYR A 1 224 ? 23.244 -4.329 -23.321 1.00 90.19 224 TYR A C 1
ATOM 1763 O O . TYR A 1 224 ? 22.173 -4.510 -22.742 1.00 90.19 224 TYR A O 1
ATOM 1771 N N . ILE A 1 225 ? 23.361 -3.484 -24.351 1.00 91.12 225 ILE A N 1
ATOM 1772 C CA . ILE A 1 225 ? 22.252 -2.670 -24.874 1.00 91.12 225 ILE A CA 1
ATOM 1773 C C . ILE A 1 225 ? 20.994 -3.488 -25.195 1.00 91.12 225 ILE A C 1
ATOM 1775 O O . ILE A 1 225 ? 19.891 -2.994 -24.996 1.00 91.12 225 ILE A O 1
ATOM 1779 N N . ALA A 1 226 ? 21.136 -4.737 -25.648 1.00 91.12 226 ALA A N 1
ATOM 1780 C CA . ALA A 1 226 ? 19.997 -5.579 -26.000 1.00 91.12 226 ALA A CA 1
ATOM 1781 C C . ALA A 1 226 ? 19.088 -5.870 -24.792 1.00 91.12 226 ALA A C 1
ATOM 1783 O O . ALA A 1 226 ? 17.878 -5.687 -24.900 1.00 91.12 226 ALA A O 1
ATOM 1784 N N . GLY A 1 227 ? 19.660 -6.237 -23.637 1.00 93.06 227 GLY A N 1
ATOM 1785 C CA . GLY A 1 227 ? 18.905 -6.440 -22.395 1.00 93.06 227 GLY A CA 1
ATOM 1786 C C . GLY A 1 227 ? 18.260 -5.142 -21.906 1.00 93.06 227 GLY A C 1
ATOM 1787 O O . GLY A 1 227 ? 17.053 -5.091 -21.678 1.00 93.06 227 GLY A O 1
ATOM 1788 N N . LYS A 1 228 ? 19.028 -4.044 -21.879 1.00 94.81 228 LYS A N 1
ATOM 1789 C CA . LYS A 1 228 ? 18.521 -2.712 -21.498 1.00 94.81 228 LYS A CA 1
ATOM 1790 C C . LYS A 1 228 ? 17.348 -2.255 -22.374 1.00 94.81 228 LYS A C 1
ATOM 1792 O O . LYS A 1 228 ? 16.357 -1.741 -21.864 1.00 94.81 228 LYS A O 1
ATOM 1797 N N . MET A 1 229 ? 17.412 -2.491 -23.685 1.00 95.25 229 MET A N 1
ATOM 1798 C CA . MET A 1 229 ? 16.332 -2.142 -24.614 1.00 95.25 229 MET A CA 1
ATOM 1799 C C . MET A 1 229 ? 15.058 -2.968 -24.409 1.00 95.25 229 MET A C 1
ATOM 1801 O O . MET A 1 229 ? 13.982 -2.470 -24.732 1.00 95.25 229 MET A O 1
ATOM 1805 N N . MET A 1 230 ? 15.135 -4.189 -23.868 1.00 95.56 230 MET A N 1
ATOM 1806 C CA . MET A 1 230 ? 13.931 -4.940 -23.483 1.00 95.56 230 MET A CA 1
ATOM 1807 C C . MET A 1 230 ? 13.194 -4.244 -22.340 1.00 95.56 230 MET A C 1
ATOM 1809 O O . MET A 1 230 ? 11.976 -4.096 -22.408 1.00 95.56 230 MET A O 1
ATOM 1813 N N . VAL A 1 231 ? 13.932 -3.738 -21.347 1.00 95.62 231 VAL A N 1
ATOM 1814 C CA . VAL A 1 231 ? 13.350 -2.957 -20.246 1.00 95.62 231 VAL A CA 1
ATOM 1815 C C . VAL A 1 231 ? 12.768 -1.640 -20.761 1.00 95.62 231 VAL A C 1
ATOM 1817 O O . VAL A 1 231 ? 11.628 -1.324 -20.439 1.00 95.62 231 VAL A O 1
ATOM 1820 N N . VAL A 1 232 ? 13.485 -0.904 -21.623 1.00 95.94 232 VAL A N 1
ATOM 1821 C CA . VAL A 1 232 ? 12.954 0.339 -22.222 1.00 95.94 232 VAL A CA 1
ATOM 1822 C C . VAL A 1 232 ? 11.670 0.085 -23.000 1.00 95.94 232 VAL A C 1
ATOM 1824 O O . VAL A 1 232 ? 10.713 0.828 -22.838 1.00 95.94 232 VAL A O 1
ATOM 1827 N N . ARG A 1 233 ? 11.607 -0.968 -23.821 1.00 95.50 233 ARG A N 1
ATOM 1828 C CA . ARG A 1 233 ? 10.380 -1.307 -24.557 1.00 95.50 233 ARG A CA 1
ATOM 1829 C C . ARG A 1 233 ? 9.225 -1.610 -23.616 1.00 95.50 233 ARG A C 1
ATOM 1831 O O . ARG A 1 233 ? 8.131 -1.128 -23.868 1.00 95.50 233 ARG A O 1
ATOM 1838 N N . ALA A 1 234 ? 9.471 -2.349 -22.535 1.00 94.81 234 ALA A N 1
ATOM 1839 C CA . ALA A 1 234 ? 8.429 -2.617 -21.556 1.00 94.81 234 ALA A CA 1
ATOM 1840 C C . ALA A 1 234 ? 7.905 -1.341 -20.893 1.00 94.81 234 ALA A C 1
ATOM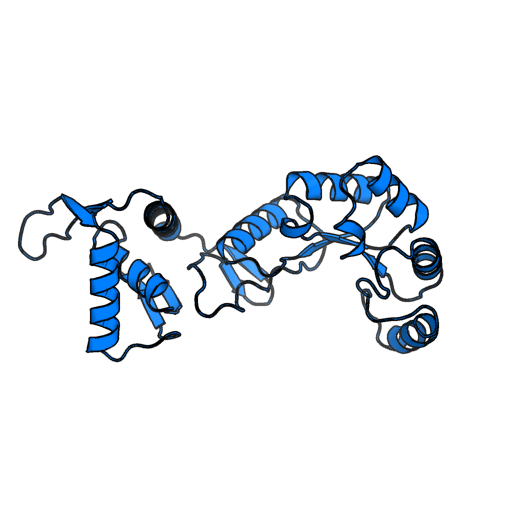 1842 O O . ALA A 1 234 ? 6.695 -1.161 -20.816 1.00 94.81 234 ALA A O 1
ATOM 1843 N N . LEU A 1 235 ? 8.796 -0.427 -20.504 1.00 93.94 235 LEU A N 1
ATOM 1844 C CA . LEU A 1 235 ? 8.412 0.850 -19.899 1.00 93.94 235 LEU A CA 1
ATOM 1845 C C . LEU A 1 235 ? 7.697 1.789 -20.886 1.00 93.94 235 LEU A C 1
ATOM 1847 O O . LEU A 1 235 ? 6.720 2.431 -20.520 1.00 93.94 235 LEU A O 1
ATOM 1851 N N . GLU A 1 236 ? 8.177 1.886 -22.128 1.00 94.69 236 GLU A N 1
ATOM 1852 C CA . GLU A 1 236 ? 7.677 2.850 -23.121 1.00 94.69 236 GLU A CA 1
ATOM 1853 C C . GLU A 1 236 ? 6.441 2.362 -23.890 1.00 94.69 236 GLU A C 1
ATOM 1855 O O . GLU A 1 236 ? 5.701 3.183 -24.430 1.00 94.69 236 GLU A O 1
ATOM 1860 N N . LEU A 1 237 ? 6.233 1.044 -23.985 1.00 93.69 237 LEU A N 1
ATOM 1861 C CA . LEU A 1 237 ? 5.116 0.432 -24.717 1.00 93.69 237 LEU A CA 1
ATOM 1862 C C . LEU A 1 237 ? 4.108 -0.275 -23.798 1.00 93.69 237 LEU A C 1
ATOM 1864 O O . LEU A 1 237 ? 3.106 -0.781 -24.292 1.00 93.69 237 LEU A O 1
ATOM 1868 N N . GLY A 1 238 ? 4.364 -0.326 -22.486 1.00 91.62 238 GLY A N 1
ATOM 1869 C CA . GLY A 1 238 ? 3.492 -0.991 -21.515 1.00 91.62 238 GLY A CA 1
ATOM 1870 C C . GLY A 1 238 ? 3.468 -2.514 -21.669 1.00 91.62 238 GLY A C 1
ATOM 1871 O O . GLY A 1 238 ? 2.404 -3.123 -21.609 1.00 91.62 238 GLY A O 1
ATOM 1872 N N . PHE A 1 239 ? 4.620 -3.141 -21.927 1.00 92.69 239 PHE A N 1
ATOM 1873 C CA . PHE A 1 239 ? 4.698 -4.606 -22.015 1.00 92.69 239 PHE A CA 1
ATOM 1874 C C . PHE A 1 239 ? 4.764 -5.260 -20.633 1.00 92.69 239 PHE A C 1
ATOM 1876 O O . PHE A 1 239 ? 5.410 -4.749 -19.716 1.00 92.69 239 PHE A O 1
ATOM 1883 N N . ASP A 1 240 ? 4.195 -6.460 -20.522 1.00 90.06 240 ASP A N 1
ATOM 1884 C CA . ASP A 1 240 ? 4.398 -7.349 -19.378 1.00 90.06 240 ASP A CA 1
ATOM 1885 C C . ASP A 1 240 ? 5.787 -8.001 -19.481 1.00 90.06 240 ASP A C 1
ATOM 1887 O O . ASP A 1 240 ? 6.001 -8.967 -20.222 1.00 90.06 240 ASP A O 1
ATOM 1891 N N . LEU A 1 241 ? 6.766 -7.431 -18.772 1.00 92.00 241 LEU A N 1
ATOM 1892 C CA . LEU A 1 241 ? 8.142 -7.924 -18.772 1.00 92.00 241 LEU A CA 1
ATOM 1893 C C . LEU A 1 241 ? 8.276 -9.176 -17.891 1.00 92.00 241 LEU A C 1
ATOM 1895 O O . LEU A 1 241 ? 8.232 -9.101 -16.660 1.00 92.00 241 LEU A O 1
ATOM 1899 N N . LYS A 1 242 ? 8.531 -10.328 -18.513 1.00 90.69 242 LYS A N 1
ATOM 1900 C CA . LYS A 1 242 ? 8.939 -11.559 -17.828 1.00 90.69 242 LYS A CA 1
ATOM 1901 C C . LYS A 1 242 ? 10.455 -11.642 -17.789 1.00 90.69 242 LYS A C 1
ATOM 1903 O O . LYS A 1 242 ? 11.112 -11.608 -18.823 1.00 90.69 242 LYS A O 1
ATOM 1908 N N . VAL A 1 243 ? 10.999 -11.765 -16.590 1.00 90.31 243 VAL A N 1
ATOM 1909 C CA . VAL A 1 243 ? 12.433 -11.914 -16.348 1.00 90.31 243 VAL A CA 1
ATOM 1910 C C . VAL A 1 243 ? 12.740 -13.400 -16.194 1.00 90.31 243 VAL A C 1
ATOM 1912 O O . VAL A 1 243 ? 12.056 -14.077 -15.427 1.00 90.31 243 VAL A O 1
ATOM 1915 N N . VAL A 1 244 ? 13.715 -13.902 -16.954 1.00 84.62 244 VAL A N 1
ATOM 1916 C CA . VAL A 1 244 ? 14.176 -15.297 -16.903 1.00 84.62 244 VAL A CA 1
ATOM 1917 C C . VAL A 1 244 ? 15.700 -15.311 -16.868 1.00 84.62 244 VAL A C 1
ATOM 1919 O O . VAL A 1 244 ? 16.339 -14.576 -17.622 1.00 84.62 244 VAL A O 1
ATOM 1922 N N . GLU A 1 245 ? 16.253 -16.144 -15.989 1.00 65.31 245 GLU A N 1
ATOM 1923 C CA . GLU A 1 245 ? 17.682 -16.479 -15.921 1.00 65.31 245 GLU A CA 1
ATOM 1924 C C . GLU A 1 245 ? 17.971 -17.800 -16.640 1.00 65.31 245 GLU A C 1
ATOM 1926 O O . GLU A 1 245 ? 17.160 -18.746 -16.496 1.00 65.31 245 GLU A O 1
#

Sequence (245 aa):
GAFSKNDVNEKLEKLAEFNLHSIEQPIQPGQWDLLADLCQTSSIPIALDEELIPLVNEEDRIKILDKVKPQYLVLKPSLLGGFSESEKWIKLAKERNIRWWITSALESNIGLNAISQWTAKMNPNGFQGLGTGQLFTNNIPSPLKVKSRILSKENSEIWNDINQFISEWYSPIDEMALQTSGSTGKPKSISVKKGWMKNSAQLTGKTFGLKEGDTALLCMPMKYIAGKMMVVRALELGFDLKVVE

Organism: NCBI:txid408172

Secondary structure (DSSP, 8-state):
--B-TTTHHHHHHHHHTT--S-EE--B-TT-HHHHHHHHHH-SSPEEESGGGTT--SHHHHHHHHHHH--SEEEE-HHHHTSHHHHHHHHHHHHHTT-EEEEB--S--HHHHHHHHHHHHHH--SS--B--GGGG-TTPPP-SEEEETTEEEE---THHHHHHHHHHHHHSS--EEEEE---TTSS--EEEEEHHHHHHHHHHHHHHHT--TT-EEEE-S-TTBHHHHHHHHHHHHHT-EEEE--

pLDDT: mean 93.25, std 7.11, range [62.59, 98.75]

Foldseek 3Di:
DPDDPVCLVVVLVVVLVVVDQADECSDDAPPLQSLLVCCVPGPGFYEYEPNQQVDLDPVVLLVSCVRNVGQEYEAEQVRQVHDVSSVSNVVSCVVSVRAYAYAYDQDAQVVLVVSVVSRVVVVGPDAHHSPRNVVDLQGADAQWDADPSDTDGNPDPQVVLSVVLVVVLPDPDQKDWFWAPQPPHDIDTDIDGSVVLLVVLVCVCVVVVNARAAAQEQPDRSNHPVSSSSSSNCNNRSYRYDYDD

InterPro domains:
  IPR013342 Mandelate racemase, C-terminal domain [PF13378] (2-124)
  IPR036849 Enolase-like, C-terminal domain superfamily [G3DSA:3.20.20.120] (1-146)
  IPR036849 Enolase-like, C-terminal domain superfamily [SSF51604] (1-148)
  IPR042099 ANL, N-terminal domain [G3DSA:3.40.50.12780] (147-245)